Protein AF-A0AAU2DTN1-F1 (afdb_monomer)

Structure (mmCIF, N/CA/C/O backbone):
data_AF-A0AAU2DTN1-F1
#
_entry.id   AF-A0AAU2DTN1-F1
#
loop_
_atom_site.group_PDB
_atom_site.id
_atom_site.type_symbol
_atom_site.label_atom_id
_atom_site.label_alt_id
_atom_site.label_comp_id
_atom_site.label_asym_id
_atom_site.label_entity_id
_atom_site.label_seq_id
_atom_site.pdbx_PDB_ins_code
_atom_site.Cartn_x
_atom_site.Cartn_y
_atom_site.Cartn_z
_atom_site.occupancy
_atom_site.B_iso_or_equiv
_atom_site.auth_seq_id
_atom_site.auth_comp_id
_atom_site.auth_asym_id
_atom_site.auth_atom_id
_atom_site.pdbx_PDB_model_num
ATOM 1 N N . MET A 1 1 ? 48.811 21.350 -27.299 1.00 45.50 1 MET A N 1
ATOM 2 C CA . MET A 1 1 ? 49.771 20.885 -26.270 1.00 45.50 1 MET A CA 1
ATOM 3 C C . MET A 1 1 ? 49.234 21.447 -24.965 1.00 45.50 1 MET A C 1
ATOM 5 O O . MET A 1 1 ? 49.055 22.650 -24.916 1.00 45.50 1 MET A O 1
ATOM 9 N N . THR A 1 2 ? 48.683 20.685 -24.023 1.00 36.09 2 THR A N 1
ATOM 10 C CA . THR A 1 2 ? 49.216 19.544 -23.246 1.00 36.09 2 THR A CA 1
ATOM 11 C C . THR A 1 2 ? 47.959 18.876 -22.637 1.00 36.09 2 THR A C 1
ATOM 13 O O . THR A 1 2 ? 47.102 19.599 -22.155 1.00 36.09 2 THR A O 1
ATOM 16 N N . GLY A 1 3 ? 47.633 17.586 -22.752 1.00 39.50 3 GLY A N 1
ATOM 17 C CA . GLY A 1 3 ? 48.424 16.392 -22.466 1.00 39.50 3 GLY A CA 1
ATOM 18 C C . GLY A 1 3 ? 48.159 15.925 -21.023 1.00 39.50 3 GLY A C 1
ATOM 19 O O . GLY A 1 3 ? 48.768 16.464 -20.110 1.00 39.50 3 GLY A O 1
ATOM 20 N N . GLY A 1 4 ? 47.279 14.936 -20.808 1.00 29.45 4 GLY A N 1
ATOM 21 C CA . GLY A 1 4 ? 47.040 14.322 -19.485 1.00 29.45 4 GLY A CA 1
ATOM 22 C C . GLY A 1 4 ? 45.828 13.380 -19.493 1.00 29.45 4 GLY A C 1
ATOM 23 O O . GLY A 1 4 ? 44.717 13.813 -19.233 1.00 29.45 4 GLY A O 1
ATOM 24 N N . ARG A 1 5 ? 45.928 12.190 -20.095 1.00 33.44 5 ARG A N 1
ATOM 25 C CA . ARG A 1 5 ? 46.392 10.906 -19.522 1.00 33.44 5 ARG A CA 1
ATOM 26 C C . ARG A 1 5 ? 45.314 10.211 -18.677 1.00 33.44 5 ARG A C 1
ATOM 28 O O . ARG A 1 5 ? 45.147 10.487 -17.497 1.00 33.44 5 ARG A O 1
ATOM 35 N N . LEU A 1 6 ? 44.656 9.246 -19.321 1.00 42.41 6 LEU A N 1
ATOM 36 C CA . LEU A 1 6 ? 43.953 8.135 -18.685 1.00 42.41 6 LEU A CA 1
ATOM 37 C C . LEU A 1 6 ? 44.943 7.367 -17.800 1.00 42.41 6 LEU A C 1
ATOM 39 O O . LEU A 1 6 ? 45.951 6.859 -18.293 1.00 42.41 6 LEU A O 1
ATOM 43 N N . LEU A 1 7 ? 44.645 7.276 -16.509 1.00 38.09 7 LEU A N 1
ATOM 44 C CA . LEU A 1 7 ? 45.194 6.258 -15.624 1.00 38.09 7 LEU A CA 1
ATOM 45 C C . LEU A 1 7 ? 44.006 5.519 -15.027 1.00 38.09 7 LEU A C 1
ATOM 47 O O . LEU A 1 7 ? 43.172 6.107 -14.341 1.00 38.09 7 LEU A O 1
ATOM 51 N N . GLY A 1 8 ? 43.916 4.240 -15.377 1.00 43.22 8 GLY A N 1
ATOM 52 C CA . GLY A 1 8 ? 42.973 3.320 -14.780 1.00 43.22 8 GLY A CA 1
ATOM 53 C C . GLY A 1 8 ? 43.317 3.106 -13.315 1.00 43.22 8 GLY A C 1
ATOM 54 O O . GLY A 1 8 ? 44.428 2.701 -12.989 1.00 43.22 8 GLY A O 1
ATOM 55 N N . ASP A 1 9 ? 42.336 3.343 -12.460 1.00 38.44 9 ASP A N 1
ATOM 56 C CA . ASP A 1 9 ? 42.128 2.533 -11.271 1.00 38.44 9 ASP A CA 1
ATOM 57 C C . ASP A 1 9 ? 40.619 2.505 -11.006 1.00 38.44 9 ASP A C 1
ATOM 59 O O . ASP A 1 9 ? 39.977 3.545 -10.841 1.00 38.44 9 ASP A O 1
ATOM 63 N N . GLY A 1 10 ? 40.034 1.311 -11.095 1.00 36.75 10 GLY A N 1
ATOM 64 C CA . GLY A 1 10 ? 38.595 1.047 -11.089 1.00 36.75 10 GLY A CA 1
ATOM 65 C C . GLY A 1 10 ? 37.970 1.226 -9.711 1.00 36.75 10 GLY A C 1
ATOM 66 O O . GLY A 1 10 ? 37.454 0.275 -9.129 1.00 36.75 10 GLY A O 1
ATOM 67 N N . ARG A 1 11 ? 38.003 2.448 -9.181 1.00 32.25 11 ARG A N 1
ATOM 68 C CA . ARG A 1 11 ? 37.347 2.807 -7.925 1.00 32.25 11 ARG A CA 1
ATOM 69 C C . ARG A 1 11 ? 36.130 3.660 -8.226 1.00 32.25 11 ARG A C 1
ATOM 71 O O . ARG A 1 11 ? 36.226 4.869 -8.421 1.00 32.25 11 ARG A O 1
ATOM 78 N N . TYR A 1 12 ? 34.976 3.001 -8.256 1.00 29.08 12 TYR A N 1
ATOM 79 C CA . TYR A 1 12 ? 33.678 3.656 -8.191 1.00 29.08 12 TYR A CA 1
ATOM 80 C C . TYR A 1 12 ? 33.645 4.527 -6.930 1.00 29.08 12 TYR A C 1
ATOM 82 O O . TYR A 1 12 ? 33.566 4.023 -5.810 1.00 29.08 12 TYR A O 1
ATOM 90 N N . ARG A 1 13 ? 33.756 5.846 -7.106 1.00 29.33 13 ARG A N 1
ATOM 91 C CA . ARG A 1 13 ? 33.417 6.811 -6.062 1.00 29.33 13 ARG A CA 1
ATOM 92 C C . ARG A 1 13 ? 31.901 6.793 -5.926 1.00 29.33 13 ARG A C 1
ATOM 94 O O . ARG A 1 13 ? 31.202 7.374 -6.749 1.00 29.33 13 ARG A O 1
ATOM 101 N N . LEU A 1 14 ? 31.404 6.097 -4.910 1.00 37.12 14 LEU A N 1
ATOM 102 C CA . LEU A 1 14 ? 30.047 6.309 -4.431 1.00 37.12 14 LEU A CA 1
ATOM 103 C C . LEU A 1 14 ? 30.047 7.675 -3.744 1.00 37.12 14 LEU A C 1
ATOM 105 O O . LEU A 1 14 ? 30.602 7.825 -2.655 1.00 37.12 14 LEU A O 1
ATOM 109 N N . ASP A 1 15 ? 29.509 8.686 -4.426 1.00 33.06 15 ASP A N 1
ATOM 110 C CA . ASP A 1 15 ? 29.219 9.975 -3.807 1.00 33.06 15 ASP A CA 1
ATOM 111 C C . ASP A 1 15 ? 28.242 9.726 -2.656 1.00 33.06 15 ASP A C 1
ATOM 113 O O . ASP A 1 15 ? 27.113 9.272 -2.848 1.00 33.06 15 ASP A O 1
ATOM 117 N N . GLY A 1 16 ? 28.727 9.984 -1.442 1.00 33.53 16 GLY A N 1
ATOM 118 C CA . GLY A 1 16 ? 28.023 9.812 -0.181 1.00 33.53 16 GLY A CA 1
ATOM 119 C C . GLY A 1 16 ? 26.925 10.847 0.015 1.00 33.53 16 GLY A C 1
ATOM 120 O O . GLY A 1 16 ? 26.954 11.602 0.982 1.00 33.53 16 GLY A O 1
ATOM 121 N N . ARG A 1 17 ? 25.921 10.851 -0.863 1.00 34.53 17 ARG A N 1
ATOM 122 C CA . ARG A 1 17 ? 24.606 11.408 -0.544 1.00 34.53 17 ARG A CA 1
ATOM 123 C C . ARG A 1 17 ? 23.810 10.322 0.177 1.00 34.53 17 ARG A C 1
ATOM 125 O O . ARG A 1 17 ? 22.850 9.762 -0.342 1.00 34.53 17 ARG A O 1
ATOM 132 N N . LEU A 1 18 ? 24.323 9.964 1.355 1.00 38.09 18 LEU A N 1
ATOM 133 C CA . LEU A 1 18 ? 23.624 9.148 2.333 1.00 38.09 18 LEU A CA 1
ATOM 134 C C . LEU A 1 18 ? 22.330 9.895 2.655 1.00 38.09 18 LEU A C 1
ATOM 136 O O . LEU A 1 18 ? 22.366 11.043 3.094 1.00 38.09 18 LEU A O 1
ATOM 140 N N . LEU A 1 19 ? 21.223 9.257 2.298 1.00 38.66 19 LEU A N 1
ATOM 141 C CA . LEU A 1 19 ? 19.867 9.766 2.406 1.00 38.66 19 LEU A CA 1
ATOM 142 C C . LEU A 1 19 ? 19.634 10.326 3.812 1.00 38.66 19 LEU A C 1
ATOM 144 O O . LEU A 1 19 ? 19.976 9.685 4.808 1.00 38.66 19 LEU A O 1
ATOM 148 N N . ASP A 1 20 ? 19.067 11.528 3.873 1.00 34.34 20 ASP A N 1
ATOM 149 C CA . ASP A 1 20 ? 18.623 12.131 5.120 1.00 34.34 20 ASP A CA 1
ATOM 150 C C . ASP A 1 20 ? 17.676 11.157 5.846 1.00 34.34 20 ASP A C 1
ATOM 152 O O . ASP A 1 20 ? 16.790 10.546 5.239 1.00 34.34 20 ASP A O 1
ATOM 156 N N . MET A 1 21 ? 17.887 10.938 7.143 1.00 34.78 21 MET A N 1
ATOM 157 C CA . MET A 1 21 ? 17.191 9.888 7.902 1.00 34.78 21 MET A CA 1
ATOM 158 C C . MET A 1 21 ? 15.683 10.167 8.047 1.00 34.78 21 MET A C 1
ATOM 160 O O . MET A 1 21 ? 14.903 9.233 8.244 1.00 34.78 21 MET A O 1
ATOM 164 N N . SER A 1 22 ? 15.254 11.421 7.878 1.00 35.81 22 SER A N 1
ATOM 165 C CA . SER A 1 22 ? 13.844 11.826 7.777 1.00 35.81 22 SER A CA 1
ATOM 166 C C . SER A 1 22 ? 13.229 11.457 6.421 1.00 35.81 22 SER A C 1
ATOM 168 O O . SER A 1 22 ? 12.140 10.881 6.374 1.00 35.81 22 SER A O 1
ATOM 170 N N . GLU A 1 23 ? 13.944 11.710 5.321 1.00 32.25 23 GLU A N 1
ATOM 171 C CA . GLU A 1 23 ? 13.532 11.331 3.960 1.00 32.25 23 GLU A CA 1
ATOM 172 C C . GLU A 1 23 ? 13.553 9.808 3.744 1.00 32.25 23 GLU A C 1
ATOM 174 O O . GLU A 1 23 ? 12.704 9.257 3.040 1.00 32.25 23 GLU A O 1
ATOM 179 N N . THR A 1 24 ? 14.472 9.100 4.409 1.00 36.66 24 THR A N 1
ATOM 180 C CA . THR A 1 24 ? 14.641 7.639 4.312 1.00 36.66 24 THR A CA 1
ATOM 181 C C . THR A 1 24 ? 13.402 6.878 4.780 1.00 36.66 24 THR A C 1
ATOM 183 O O . THR A 1 24 ? 13.109 5.801 4.269 1.00 36.66 24 THR A O 1
ATOM 186 N N . ARG A 1 25 ? 12.628 7.439 5.713 1.00 34.94 25 ARG A N 1
ATOM 187 C CA . ARG A 1 25 ? 11.405 6.812 6.227 1.00 34.94 25 ARG A CA 1
ATOM 188 C C . ARG A 1 25 ? 10.273 6.824 5.190 1.00 34.94 25 ARG A C 1
ATOM 190 O O . ARG A 1 25 ? 9.557 5.839 5.056 1.00 34.94 25 ARG A O 1
ATOM 197 N N . ILE A 1 26 ? 10.157 7.912 4.424 1.00 37.69 26 ILE A N 1
ATOM 198 C CA . ILE A 1 26 ? 9.163 8.074 3.347 1.00 37.69 26 ILE A CA 1
ATOM 199 C C . ILE A 1 26 ? 9.610 7.316 2.090 1.00 37.69 26 ILE A C 1
ATOM 201 O O . ILE A 1 26 ? 8.817 6.596 1.479 1.00 37.69 26 ILE A O 1
ATOM 205 N N . ALA A 1 27 ? 10.899 7.394 1.744 1.00 42.25 27 ALA A N 1
ATOM 206 C CA . ALA A 1 27 ? 11.473 6.584 0.675 1.00 42.25 27 ALA A CA 1
ATOM 207 C C . ALA A 1 27 ? 11.313 5.087 0.989 1.00 42.25 27 ALA A C 1
ATOM 209 O O . ALA A 1 27 ? 10.811 4.330 0.162 1.00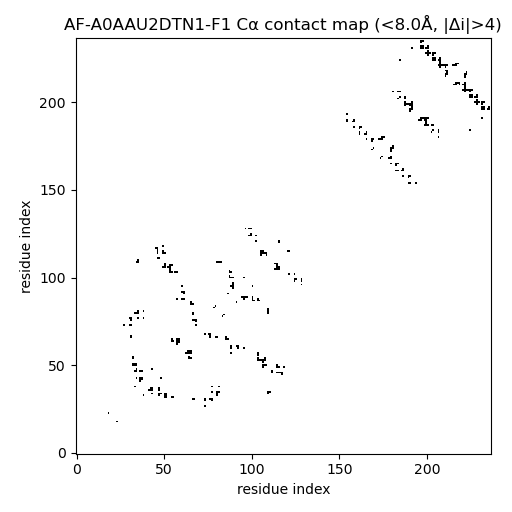 42.25 27 ALA A O 1
ATOM 210 N N . GLY A 1 28 ? 11.662 4.666 2.208 1.00 49.44 28 GLY A N 1
ATOM 211 C CA . GLY A 1 28 ? 11.552 3.289 2.689 1.00 49.44 28 GLY A CA 1
ATOM 212 C C . GLY A 1 28 ? 10.123 2.746 2.687 1.00 49.44 28 GLY A C 1
ATOM 213 O O . GLY A 1 28 ? 9.925 1.594 2.312 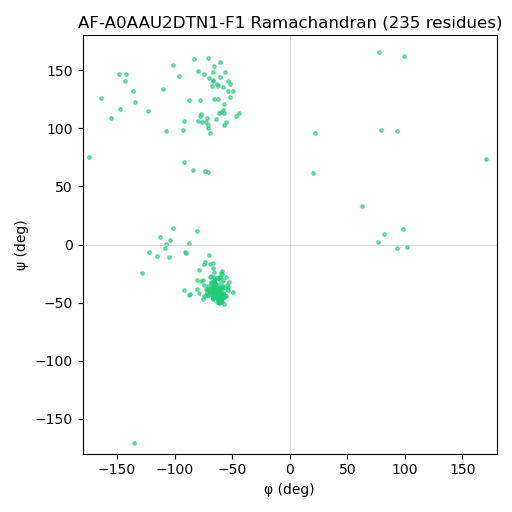1.00 49.44 28 GLY A O 1
ATOM 214 N N . ALA A 1 29 ? 9.124 3.580 2.997 1.00 52.03 29 ALA A N 1
ATOM 215 C CA . ALA A 1 29 ? 7.713 3.200 2.915 1.00 52.03 29 ALA A CA 1
ATOM 216 C C . ALA A 1 29 ? 7.287 2.841 1.480 1.00 52.03 29 ALA A C 1
ATOM 218 O O . ALA A 1 29 ? 6.566 1.872 1.278 1.00 52.03 29 ALA A O 1
ATOM 219 N N . THR A 1 30 ? 7.795 3.551 0.467 1.00 62.25 30 THR A N 1
ATOM 220 C CA . THR A 1 30 ? 7.543 3.198 -0.945 1.00 62.25 30 THR A CA 1
ATOM 221 C C . THR A 1 30 ? 8.284 1.915 -1.344 1.00 62.25 30 THR A C 1
ATOM 223 O O . THR A 1 30 ? 7.767 1.090 -2.098 1.00 62.25 30 THR A O 1
ATOM 226 N N . TRP A 1 31 ? 9.492 1.708 -0.811 1.00 77.62 31 TRP A N 1
ATOM 227 C CA . TRP A 1 31 ? 10.297 0.511 -1.074 1.00 77.62 31 TRP A CA 1
ATOM 228 C C . TRP A 1 31 ? 9.715 -0.762 -0.444 1.00 77.62 31 TRP A C 1
ATOM 230 O O . TRP A 1 31 ? 9.875 -1.840 -1.018 1.00 77.62 31 TRP A O 1
ATOM 240 N N . GLN A 1 32 ? 8.974 -0.647 0.662 1.00 82.50 32 GLN A N 1
ATOM 241 C CA . GLN A 1 32 ? 8.309 -1.769 1.334 1.00 82.50 32 GLN A CA 1
ATOM 242 C C . GLN A 1 32 ? 7.288 -2.503 0.448 1.00 82.50 32 GLN A C 1
ATOM 244 O O . GLN A 1 32 ? 7.040 -3.686 0.651 1.00 82.50 32 GLN A O 1
ATOM 249 N N . TYR A 1 33 ? 6.731 -1.834 -0.564 1.00 86.62 33 TYR A N 1
ATOM 250 C CA . TYR A 1 33 ? 5.777 -2.434 -1.505 1.00 86.62 33 TYR A CA 1
ATOM 251 C C . TYR A 1 33 ? 6.382 -2.649 -2.897 1.00 86.62 33 TYR A C 1
ATOM 253 O O . TYR A 1 33 ? 5.734 -3.231 -3.765 1.00 86.62 33 TYR A O 1
ATOM 261 N N . ALA A 1 34 ? 7.633 -2.227 -3.113 1.00 87.75 34 ALA A N 1
ATOM 262 C CA . ALA A 1 34 ? 8.245 -2.190 -4.432 1.00 87.75 34 ALA A CA 1
ATOM 263 C C . ALA A 1 34 ? 8.469 -3.588 -5.033 1.00 87.75 34 ALA A C 1
ATOM 265 O O . ALA A 1 34 ? 8.868 -4.549 -4.363 1.00 87.75 34 ALA A O 1
ATOM 266 N N . ALA A 1 35 ? 8.250 -3.677 -6.344 1.00 90.81 35 ALA A N 1
ATOM 267 C CA . ALA A 1 35 ? 8.434 -4.901 -7.108 1.00 90.81 35 ALA A CA 1
ATOM 268 C C . ALA A 1 35 ? 9.912 -5.355 -7.161 1.00 90.81 35 ALA A C 1
ATOM 270 O O . ALA A 1 35 ? 10.820 -4.525 -7.080 1.00 90.81 35 ALA A O 1
ATOM 271 N N . PRO A 1 36 ? 10.196 -6.658 -7.331 1.00 91.94 36 PRO A N 1
ATOM 272 C CA . PRO A 1 36 ? 11.561 -7.192 -7.377 1.00 91.94 36 PRO A CA 1
ATOM 273 C C . PRO A 1 36 ? 12.459 -6.513 -8.421 1.00 91.94 36 PRO A C 1
ATOM 275 O O . PRO A 1 36 ? 13.633 -6.264 -8.164 1.00 91.94 36 PRO A O 1
ATOM 278 N N . GLU A 1 37 ? 11.916 -6.175 -9.587 1.00 89.25 37 GLU A N 1
ATOM 279 C CA . GLU A 1 37 ? 12.634 -5.480 -10.655 1.00 89.25 37 GLU A CA 1
ATOM 280 C C . GLU A 1 37 ? 13.047 -4.049 -10.263 1.00 89.25 37 GLU A C 1
ATOM 282 O O . GLU A 1 37 ? 14.128 -3.598 -10.642 1.00 89.25 37 GLU A O 1
ATOM 287 N N . ARG A 1 38 ? 12.258 -3.367 -9.416 1.00 87.62 38 ARG A N 1
ATOM 288 C CA . ARG A 1 38 ? 12.592 -2.041 -8.863 1.00 87.62 38 ARG A CA 1
ATOM 289 C C . ARG A 1 38 ? 13.800 -2.120 -7.937 1.00 87.62 38 ARG A C 1
ATOM 291 O O . ARG A 1 38 ? 14.683 -1.273 -8.008 1.00 87.62 38 ARG A O 1
ATOM 298 N N . TRP A 1 39 ? 13.868 -3.167 -7.116 1.00 84.19 39 TRP A N 1
ATOM 299 C CA . TRP A 1 39 ? 15.019 -3.459 -6.255 1.00 84.19 39 TRP A CA 1
ATOM 300 C C . TRP A 1 39 ? 16.288 -3.814 -7.041 1.00 84.19 39 TRP A C 1
ATOM 302 O O . TRP A 1 39 ? 17.395 -3.634 -6.543 1.00 84.19 39 TRP A O 1
ATOM 312 N N . GLN A 1 40 ? 16.137 -4.285 -8.280 1.00 82.44 40 GLN A N 1
ATOM 313 C CA . GLN A 1 40 ? 17.242 -4.546 -9.209 1.00 82.44 40 GLN A CA 1
ATOM 314 C C . GLN A 1 40 ? 17.635 -3.305 -10.029 1.00 82.44 40 GLN A C 1
ATOM 316 O O . GLN A 1 40 ? 18.527 -3.389 -10.870 1.00 82.44 40 GLN A O 1
ATOM 321 N N . GLY A 1 41 ? 16.980 -2.158 -9.807 1.00 79.25 41 GLY A N 1
ATOM 322 C CA . GLY A 1 41 ? 17.247 -0.908 -10.521 1.00 79.25 41 GLY A CA 1
ATOM 323 C C . GLY A 1 41 ? 16.580 -0.801 -11.895 1.00 79.25 41 GLY A C 1
ATOM 324 O O . GLY A 1 41 ? 16.875 0.135 -12.636 1.00 79.25 41 GLY A O 1
ATOM 325 N N . SER A 1 42 ? 15.681 -1.724 -12.250 1.00 74.38 42 SER A N 1
ATOM 326 C CA . SER A 1 42 ? 14.880 -1.596 -13.472 1.00 74.38 42 SER A CA 1
ATOM 327 C C . SER A 1 42 ? 13.778 -0.544 -13.285 1.00 74.38 42 SER A C 1
ATOM 329 O O . SER A 1 42 ? 13.242 -0.401 -12.178 1.00 74.38 42 SER A O 1
ATOM 331 N N . PRO A 1 43 ? 13.411 0.202 -14.344 1.00 70.75 43 PRO A N 1
ATOM 332 C CA . PRO A 1 43 ? 12.266 1.099 -14.287 1.00 70.75 43 PRO A CA 1
ATOM 333 C C . PRO A 1 43 ? 10.990 0.303 -13.994 1.00 70.75 43 PRO A C 1
ATOM 335 O O . PRO A 1 43 ? 10.841 -0.834 -14.434 1.00 70.75 43 PRO A O 1
ATOM 338 N N . GLY A 1 44 ? 10.088 0.911 -13.222 1.00 75.81 44 GLY A N 1
ATOM 339 C CA . GLY A 1 44 ? 8.786 0.312 -12.941 1.00 75.81 44 GLY A CA 1
ATOM 340 C C . GLY A 1 44 ? 7.838 0.519 -14.110 1.00 75.81 44 GLY A C 1
ATOM 341 O O . GLY A 1 44 ? 7.921 1.535 -14.801 1.00 75.81 44 GLY A O 1
ATOM 342 N N . ASP A 1 45 ? 6.930 -0.425 -14.299 1.00 79.94 45 ASP A N 1
ATOM 343 C CA . ASP A 1 45 ? 5.836 -0.324 -15.252 1.00 79.94 45 ASP A CA 1
ATOM 344 C C . ASP A 1 45 ? 4.518 -0.793 -14.614 1.00 79.94 45 ASP A C 1
ATOM 346 O O . ASP A 1 45 ? 4.436 -1.065 -13.415 1.00 79.94 45 ASP A O 1
ATOM 350 N N . HIS A 1 46 ? 3.480 -0.938 -15.436 1.00 83.38 46 HIS A N 1
ATOM 351 C CA . HIS A 1 46 ? 2.187 -1.449 -14.990 1.00 83.38 46 HIS A CA 1
ATOM 352 C C . HIS A 1 46 ? 2.249 -2.827 -14.298 1.00 83.38 46 HIS A C 1
ATOM 354 O O . HIS A 1 46 ? 1.395 -3.118 -13.462 1.00 83.38 46 HIS A O 1
ATOM 360 N N . LEU A 1 47 ? 3.224 -3.693 -14.606 1.00 85.62 47 LEU A N 1
ATOM 361 C CA . LEU A 1 47 ? 3.385 -4.980 -13.924 1.00 85.62 47 LEU A CA 1
ATOM 362 C C . LEU A 1 47 ? 4.023 -4.797 -12.546 1.00 85.62 47 LEU A C 1
ATOM 364 O O . LEU A 1 47 ? 3.708 -5.567 -11.633 1.00 85.62 47 LEU A O 1
ATOM 368 N N . SER A 1 48 ? 4.884 -3.792 -12.371 1.00 88.12 48 SER A N 1
ATOM 369 C CA . SER A 1 48 ? 5.370 -3.382 -11.049 1.00 88.12 48 SER A CA 1
ATOM 370 C C . SER A 1 48 ? 4.231 -2.852 -10.174 1.00 88.12 48 SER A C 1
ATOM 372 O O . SER A 1 48 ? 4.149 -3.230 -9.006 1.00 88.12 48 SER A O 1
ATOM 374 N N . ASP A 1 49 ? 3.310 -2.065 -10.737 1.00 87.94 49 ASP A N 1
ATOM 375 C CA . ASP A 1 49 ? 2.132 -1.568 -10.008 1.00 87.94 49 ASP A CA 1
ATOM 376 C C . ASP A 1 49 ? 1.219 -2.714 -9.551 1.00 87.94 49 ASP A C 1
ATOM 378 O O . ASP A 1 49 ? 0.719 -2.715 -8.425 1.00 87.94 49 ASP A O 1
ATOM 382 N N . LEU A 1 50 ? 1.048 -3.745 -10.386 1.00 88.69 50 LEU A N 1
ATOM 383 C CA . LEU A 1 50 ? 0.287 -4.942 -10.018 1.00 88.69 50 LEU A CA 1
ATOM 384 C C . LEU A 1 50 ? 0.943 -5.740 -8.885 1.00 88.69 50 LEU A C 1
ATOM 386 O O . LEU A 1 50 ? 0.234 -6.317 -8.061 1.00 88.69 50 LEU A O 1
ATOM 390 N N . TYR A 1 51 ? 2.273 -5.752 -8.801 1.00 94.81 51 TYR A N 1
ATOM 391 C CA . TYR A 1 51 ? 2.962 -6.353 -7.661 1.00 94.81 51 TYR A CA 1
ATOM 392 C C . TYR A 1 51 ? 2.704 -5.560 -6.376 1.00 94.81 51 TYR A C 1
ATOM 394 O O . TYR A 1 51 ? 2.343 -6.153 -5.359 1.00 94.81 51 TYR A O 1
ATOM 402 N N . SER A 1 52 ? 2.824 -4.229 -6.428 1.00 93.31 52 SER A N 1
ATOM 403 C CA . SER A 1 52 ? 2.529 -3.347 -5.291 1.00 93.31 52 SER A CA 1
ATOM 404 C C . SER A 1 52 ? 1.085 -3.519 -4.812 1.00 93.31 52 SER A C 1
ATOM 406 O O . SER A 1 52 ? 0.844 -3.643 -3.612 1.00 93.31 52 SER A O 1
ATOM 408 N N . LEU A 1 53 ? 0.129 -3.638 -5.742 1.00 94.25 53 LEU A N 1
ATOM 409 C CA . LEU A 1 53 ? -1.258 -3.983 -5.430 1.00 94.25 53 LEU A CA 1
ATOM 410 C C . LEU A 1 53 ? -1.358 -5.336 -4.712 1.00 94.25 53 LEU A C 1
ATOM 412 O O . LEU A 1 53 ? -2.089 -5.454 -3.734 1.00 94.25 53 LEU A O 1
ATOM 416 N N . GLY A 1 54 ? -0.606 -6.346 -5.156 1.00 95.56 54 GLY A N 1
ATOM 417 C CA . GLY A 1 54 ? -0.514 -7.638 -4.474 1.00 95.56 54 GLY A CA 1
ATOM 418 C C . GLY A 1 54 ? -0.033 -7.516 -3.026 1.00 95.56 54 GLY A C 1
ATOM 419 O O . GLY A 1 54 ? -0.601 -8.160 -2.146 1.00 95.56 54 GLY A O 1
ATOM 420 N N . CYS A 1 55 ? 0.962 -6.663 -2.761 1.00 94.62 55 CYS A N 1
ATOM 421 C CA . CYS A 1 55 ? 1.454 -6.404 -1.406 1.00 94.62 55 CYS A CA 1
ATOM 422 C C . CYS A 1 55 ? 0.371 -5.767 -0.525 1.00 94.62 55 CYS A C 1
ATOM 424 O O . CYS A 1 55 ? 0.138 -6.239 0.585 1.00 94.62 55 CYS A O 1
ATOM 426 N N . VAL A 1 56 ? -0.332 -4.757 -1.044 1.00 93.25 56 VAL A N 1
ATOM 427 C CA . VAL A 1 56 ? -1.429 -4.086 -0.328 1.00 93.25 56 VAL A CA 1
ATOM 428 C C . VAL A 1 56 ? -2.585 -5.055 -0.072 1.00 93.25 56 VAL A C 1
ATOM 430 O O . VAL A 1 56 ? -3.082 -5.149 1.044 1.00 93.25 56 VAL A O 1
ATOM 433 N N . MET A 1 57 ? -2.989 -5.849 -1.068 1.00 93.19 57 MET A N 1
ATOM 434 C CA . MET A 1 57 ? -4.029 -6.870 -0.893 1.00 93.19 57 MET A CA 1
ATOM 435 C C . MET A 1 57 ? -3.640 -7.918 0.152 1.00 93.19 57 MET A C 1
ATOM 437 O O . MET A 1 57 ? -4.479 -8.326 0.952 1.00 93.19 57 MET A O 1
ATOM 441 N N . TYR A 1 58 ? -2.379 -8.349 0.168 1.00 92.00 58 TYR A N 1
ATOM 442 C CA . TYR A 1 58 ? -1.876 -9.263 1.186 1.00 92.00 58 TYR A CA 1
ATOM 443 C C . TYR A 1 58 ? -2.014 -8.665 2.590 1.00 92.00 58 TYR A C 1
ATOM 445 O O . TYR A 1 58 ? -2.504 -9.329 3.508 1.00 92.00 58 TYR A O 1
ATOM 453 N N . GLU A 1 59 ? -1.624 -7.405 2.752 1.00 90.56 59 GLU A N 1
ATOM 454 C CA . GLU A 1 59 ? -1.703 -6.703 4.027 1.00 90.56 59 GLU A CA 1
ATOM 455 C C . GLU A 1 59 ? -3.139 -6.488 4.486 1.00 90.56 59 GLU A C 1
ATOM 457 O O . GLU A 1 59 ? -3.463 -6.823 5.620 1.00 90.56 59 GLU A O 1
ATOM 462 N N . MET A 1 60 ? -4.031 -6.050 3.599 1.00 88.69 60 MET A N 1
ATOM 463 C CA . MET A 1 60 ? -5.451 -5.892 3.926 1.00 88.69 60 MET A CA 1
ATOM 464 C C . MET A 1 60 ? -6.086 -7.206 4.406 1.00 88.69 60 MET A C 1
ATOM 466 O O . MET A 1 60 ? -6.944 -7.207 5.288 1.00 88.69 60 MET A O 1
ATOM 470 N N . LEU A 1 61 ? -5.664 -8.344 3.849 1.00 84.81 61 LEU A N 1
ATOM 471 C CA . LEU A 1 61 ? -6.212 -9.652 4.210 1.00 84.81 61 LEU A CA 1
ATOM 472 C C . LEU A 1 61 ? -5.615 -10.223 5.501 1.00 84.81 61 LEU A C 1
ATOM 474 O O . LEU A 1 61 ? -6.327 -10.854 6.288 1.00 84.81 61 LEU A O 1
ATOM 478 N N . THR A 1 62 ? -4.315 -10.031 5.718 1.00 80.62 62 THR A N 1
ATOM 479 C CA . THR A 1 62 ? -3.563 -10.681 6.805 1.00 80.62 62 THR A CA 1
ATOM 480 C C . THR A 1 62 ? -3.225 -9.752 7.975 1.00 80.62 62 THR A C 1
ATOM 482 O O . THR A 1 62 ? -2.781 -10.223 9.022 1.00 80.62 62 THR A O 1
ATOM 485 N N . GLY A 1 63 ? -3.433 -8.446 7.813 1.00 81.56 63 GLY A N 1
ATOM 486 C CA . GLY A 1 63 ? -3.072 -7.393 8.762 1.00 81.56 63 GLY A CA 1
ATOM 487 C C . GLY A 1 63 ? -1.583 -7.037 8.792 1.00 81.56 63 GLY A C 1
ATOM 488 O O . GLY A 1 63 ? -1.186 -6.234 9.627 1.00 81.56 63 GLY A O 1
ATOM 489 N N . ASN A 1 64 ? -0.749 -7.651 7.945 1.00 81.62 64 ASN A N 1
ATOM 490 C CA . ASN A 1 64 ? 0.690 -7.388 7.875 1.00 81.62 64 ASN A CA 1
ATOM 491 C C . ASN A 1 64 ? 1.175 -7.432 6.419 1.00 81.62 64 ASN A C 1
ATOM 493 O O . ASN A 1 64 ? 0.684 -8.261 5.651 1.00 81.62 64 ASN A O 1
ATOM 497 N N . PRO A 1 65 ? 2.171 -6.622 6.027 1.00 86.31 65 PRO A N 1
ATOM 498 C CA . PRO A 1 65 ? 2.750 -6.696 4.691 1.00 86.31 65 PRO A CA 1
ATOM 499 C C . PRO A 1 65 ? 3.362 -8.083 4.432 1.00 86.31 65 PRO A C 1
ATOM 501 O O . PRO A 1 65 ? 3.748 -8.784 5.374 1.00 86.31 65 PRO A O 1
ATOM 504 N N . PRO A 1 66 ? 3.504 -8.496 3.157 1.00 81.94 66 PRO A N 1
ATOM 505 C CA . PRO A 1 66 ? 4.033 -9.818 2.816 1.00 81.94 66 PRO A CA 1
ATOM 506 C C . PRO A 1 66 ? 5.459 -10.037 3.331 1.00 81.94 66 PRO A C 1
ATOM 508 O O . PRO A 1 66 ? 5.849 -11.173 3.604 1.00 81.94 66 PRO A O 1
ATOM 511 N N . PHE A 1 67 ? 6.228 -8.954 3.474 1.00 85.19 67 PHE A N 1
ATOM 512 C CA . PHE A 1 67 ? 7.588 -8.969 3.987 1.00 85.19 67 PHE A CA 1
ATOM 513 C C . PHE A 1 67 ? 7.793 -7.826 4.979 1.00 85.19 67 PHE A C 1
ATOM 515 O O . PHE A 1 67 ? 7.453 -6.674 4.711 1.00 85.19 67 PHE A O 1
ATOM 522 N N . ALA A 1 68 ? 8.381 -8.154 6.123 1.00 75.38 68 ALA A N 1
ATOM 523 C CA . ALA A 1 68 ? 8.759 -7.203 7.154 1.00 75.38 68 ALA A CA 1
ATOM 524 C C . ALA A 1 68 ? 10.079 -7.652 7.790 1.00 75.38 68 ALA A C 1
ATOM 526 O O . ALA A 1 68 ? 10.290 -8.844 8.019 1.00 75.38 68 ALA A O 1
ATOM 527 N N . SER A 1 69 ? 10.956 -6.693 8.084 1.00 67.94 69 SER A N 1
ATOM 528 C CA . SER A 1 69 ? 12.209 -6.922 8.809 1.00 67.94 69 SER A CA 1
ATOM 529 C C . SER A 1 69 ? 12.034 -6.619 10.297 1.00 67.94 69 SER A C 1
ATOM 531 O O . SER A 1 69 ? 11.336 -5.674 10.686 1.00 67.94 69 SER A O 1
ATOM 533 N N . ARG A 1 70 ? 12.714 -7.395 11.149 1.00 53.22 70 ARG A N 1
ATOM 534 C CA . ARG A 1 70 ? 12.835 -7.070 12.573 1.00 53.22 70 ARG A CA 1
ATOM 535 C C . ARG A 1 70 ? 13.767 -5.868 12.725 1.00 53.22 70 ARG A C 1
ATOM 537 O O . ARG A 1 70 ? 14.972 -5.999 12.569 1.00 53.22 70 ARG A O 1
ATOM 544 N N . GLY A 1 71 ? 13.202 -4.715 13.081 1.00 53.97 71 GLY A N 1
ATOM 545 C CA . GLY A 1 71 ? 13.961 -3.471 13.269 1.00 53.97 71 GLY A CA 1
ATOM 546 C C . GLY A 1 71 ? 13.934 -2.516 12.073 1.00 53.97 71 GLY A C 1
ATOM 547 O O . GLY A 1 71 ? 14.702 -1.562 12.068 1.00 53.97 71 GLY A O 1
ATOM 548 N N . ALA A 1 72 ? 13.036 -2.742 11.104 1.00 61.72 72 ALA A N 1
ATOM 549 C CA . ALA A 1 72 ? 12.829 -1.875 9.940 1.00 61.72 72 ALA A CA 1
ATOM 550 C C . ALA A 1 72 ? 14.051 -1.749 9.001 1.00 61.72 72 ALA A C 1
ATOM 552 O O . ALA A 1 72 ? 14.244 -0.705 8.375 1.00 61.72 72 ALA A O 1
ATOM 553 N N . ASP A 1 73 ? 14.856 -2.813 8.858 1.00 71.00 73 ASP A N 1
ATOM 554 C CA . ASP A 1 73 ? 15.912 -2.854 7.843 1.00 71.00 73 ASP A CA 1
ATOM 555 C C . ASP A 1 73 ? 15.300 -3.032 6.445 1.00 71.00 73 ASP A C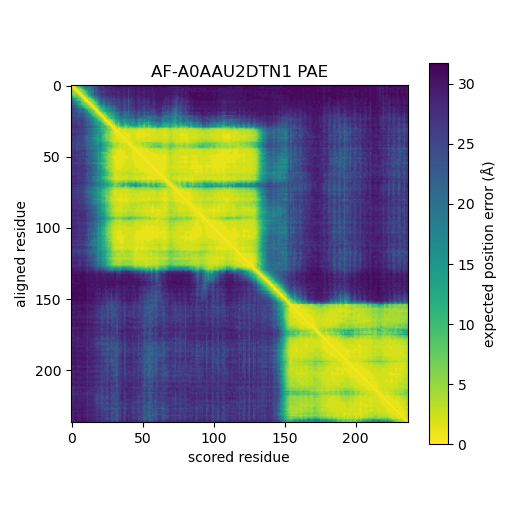 1
ATOM 557 O O . ASP A 1 73 ? 14.841 -4.107 6.044 1.00 71.00 73 ASP A O 1
ATOM 561 N N . ILE A 1 74 ? 15.303 -1.939 5.689 1.00 73.12 74 ILE A N 1
ATOM 562 C CA . ILE A 1 74 ? 14.742 -1.877 4.343 1.00 73.12 74 ILE A CA 1
ATOM 563 C C . ILE A 1 74 ? 15.519 -2.751 3.346 1.00 73.12 74 ILE A C 1
ATOM 565 O O . ILE A 1 74 ? 14.930 -3.270 2.399 1.00 73.12 74 ILE A O 1
ATOM 569 N N . MET A 1 75 ? 16.817 -2.984 3.570 1.00 78.56 75 MET A N 1
ATOM 570 C CA . MET A 1 75 ? 17.631 -3.835 2.698 1.00 78.56 75 MET A CA 1
ATOM 571 C C . MET A 1 75 ? 17.278 -5.309 2.877 1.00 78.56 75 MET A C 1
ATOM 573 O O . MET A 1 75 ? 17.207 -6.050 1.895 1.00 78.56 75 MET A O 1
ATOM 577 N N . GLU A 1 76 ? 17.000 -5.729 4.112 1.00 75.19 76 GLU A N 1
ATOM 578 C CA . GLU A 1 76 ? 16.505 -7.076 4.395 1.00 75.19 76 GLU A CA 1
ATOM 579 C C . GLU A 1 76 ? 15.146 -7.307 3.717 1.00 75.19 76 GLU A C 1
ATOM 581 O O . GLU A 1 76 ? 14.964 -8.318 3.034 1.00 75.19 76 GLU A O 1
ATOM 586 N N . VAL A 1 77 ? 14.228 -6.335 3.806 1.00 76.38 77 VAL A N 1
ATOM 587 C CA . VAL A 1 77 ? 12.944 -6.367 3.080 1.00 76.38 77 VAL A CA 1
ATOM 588 C C . VAL A 1 77 ? 13.180 -6.498 1.573 1.00 76.38 77 VAL A C 1
ATOM 590 O O . VAL A 1 77 ? 12.586 -7.370 0.938 1.00 76.38 77 VAL A O 1
ATOM 593 N N . GLY A 1 78 ? 14.107 -5.729 0.999 1.00 79.31 78 GLY A N 1
ATOM 594 C CA . GLY A 1 78 ? 14.484 -5.854 -0.411 1.00 79.31 78 GLY A CA 1
ATOM 595 C C . GLY A 1 78 ? 14.938 -7.266 -0.797 1.00 79.31 78 GLY A C 1
ATOM 596 O O . GLY A 1 78 ? 14.478 -7.816 -1.799 1.00 79.31 78 GLY A O 1
ATOM 597 N N . VAL A 1 79 ? 15.768 -7.919 0.026 1.00 78.88 79 VAL A N 1
ATOM 598 C CA . VAL A 1 79 ? 16.178 -9.320 -0.198 1.00 78.88 79 VAL A CA 1
ATOM 599 C C . VAL A 1 79 ? 14.976 -10.267 -0.176 1.00 78.88 79 VAL A C 1
ATOM 601 O O . VAL A 1 79 ? 14.885 -11.156 -1.030 1.00 78.88 79 VAL A O 1
ATOM 604 N N . MET A 1 80 ? 14.028 -10.068 0.744 1.00 81.38 80 MET A N 1
ATOM 605 C CA . MET A 1 80 ? 12.801 -10.868 0.793 1.00 81.38 80 MET A CA 1
ATOM 606 C C . MET A 1 80 ? 11.939 -10.663 -0.460 1.00 81.38 80 MET A C 1
ATOM 608 O O . MET A 1 80 ? 11.496 -11.641 -1.069 1.00 81.38 80 MET A O 1
ATOM 612 N N . HIS A 1 81 ? 11.772 -9.418 -0.917 1.00 87.19 81 HIS A N 1
ATOM 613 C CA . HIS A 1 81 ? 11.085 -9.119 -2.175 1.00 87.19 81 HIS A CA 1
ATOM 614 C C . HIS A 1 81 ? 11.755 -9.814 -3.362 1.00 87.19 81 HIS A C 1
ATOM 616 O O . HIS A 1 81 ? 11.054 -10.342 -4.221 1.00 87.19 81 HIS A O 1
ATOM 622 N N . LEU A 1 82 ? 13.084 -9.906 -3.390 1.00 82.50 82 LEU A N 1
ATOM 623 C CA . LEU A 1 82 ? 13.821 -10.557 -4.473 1.00 82.50 82 LEU A CA 1
ATOM 624 C C . LEU A 1 82 ? 13.753 -12.090 -4.444 1.00 82.50 82 LEU A C 1
ATOM 626 O O . LEU A 1 82 ? 13.773 -12.710 -5.506 1.00 82.50 82 LEU A O 1
ATOM 630 N N . ARG A 1 83 ? 13.727 -12.712 -3.257 1.00 78.12 83 ARG A N 1
ATOM 631 C CA . ARG A 1 83 ? 14.043 -14.148 -3.116 1.00 78.12 83 ARG A CA 1
ATOM 632 C C . ARG A 1 83 ? 13.012 -14.980 -2.371 1.00 78.12 83 ARG A C 1
ATOM 634 O O . ARG A 1 83 ? 12.983 -16.192 -2.559 1.00 78.12 83 ARG A O 1
ATOM 641 N N . HIS A 1 84 ? 12.213 -14.377 -1.500 1.00 79.75 84 HIS A N 1
ATOM 642 C CA . HIS A 1 84 ? 11.305 -15.114 -0.625 1.00 79.75 84 HIS A CA 1
ATOM 643 C C . HIS A 1 84 ? 9.876 -15.062 -1.150 1.00 79.75 84 HIS A C 1
ATOM 645 O O . HIS A 1 84 ? 9.479 -14.119 -1.831 1.00 79.75 84 HIS A O 1
ATOM 651 N N . HIS A 1 85 ? 9.081 -16.064 -0.794 1.00 81.25 85 HIS A N 1
ATOM 652 C CA . HIS A 1 85 ? 7.642 -16.071 -1.027 1.00 81.25 85 HIS A CA 1
ATOM 653 C C . HIS A 1 85 ? 6.933 -15.943 0.321 1.00 81.25 85 HIS A C 1
ATOM 655 O O . HIS A 1 85 ? 7.331 -16.640 1.259 1.00 81.25 85 HIS A O 1
ATOM 661 N N . PRO A 1 86 ? 5.919 -15.070 0.447 1.00 82.69 86 PRO A N 1
ATOM 662 C CA . PRO A 1 86 ? 5.146 -15.009 1.673 1.00 82.69 86 PRO A CA 1
ATOM 663 C C . PRO A 1 86 ? 4.279 -16.267 1.788 1.00 82.69 86 PRO A C 1
ATOM 665 O O . PRO A 1 86 ? 4.013 -16.956 0.796 1.00 82.69 86 PRO A O 1
ATOM 668 N N . ALA A 1 87 ? 3.821 -16.571 2.999 1.00 84.88 87 ALA A N 1
ATOM 669 C CA . ALA A 1 87 ? 2.816 -17.610 3.179 1.00 84.88 87 ALA A CA 1
ATOM 670 C C . ALA A 1 87 ? 1.519 -17.183 2.470 1.00 84.88 87 ALA A C 1
ATOM 672 O O . ALA A 1 87 ? 1.145 -16.027 2.595 1.00 84.88 87 ALA A O 1
ATOM 673 N N . PRO A 1 88 ? 0.796 -18.060 1.754 1.00 88.06 88 PRO A N 1
ATOM 674 C CA . PRO A 1 88 ? -0.486 -17.688 1.156 1.00 88.06 88 PRO A CA 1
ATOM 675 C C . PRO A 1 88 ? -1.436 -17.056 2.188 1.00 88.06 88 PRO A C 1
ATOM 677 O O . PRO A 1 88 ? -1.523 -17.592 3.295 1.00 88.06 88 PRO A O 1
ATOM 680 N N . PRO A 1 89 ? -2.183 -15.981 1.858 1.00 85.81 89 PRO A N 1
ATOM 681 C CA . PRO A 1 89 ? -3.082 -15.325 2.809 1.00 85.81 89 PRO A CA 1
ATOM 682 C C . PRO A 1 89 ? -4.014 -16.286 3.557 1.00 85.81 89 PRO A C 1
ATOM 684 O O . PRO A 1 89 ? -4.159 -16.167 4.773 1.00 85.81 89 PRO A O 1
ATOM 687 N N . LEU A 1 90 ? -4.564 -17.298 2.869 1.00 89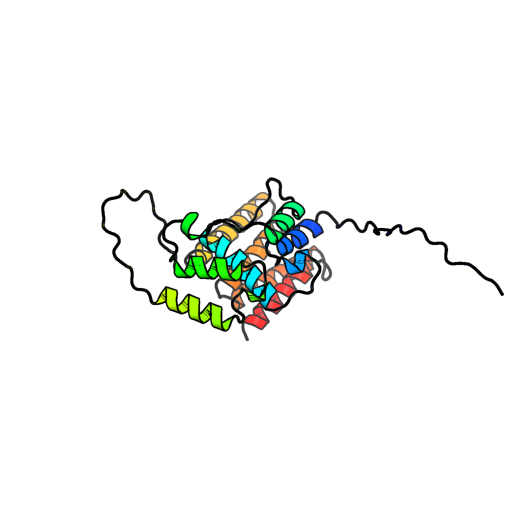.12 90 LEU A N 1
ATOM 688 C CA . LEU A 1 90 ? -5.442 -18.304 3.487 1.00 89.12 90 LEU A CA 1
ATOM 689 C C . LEU A 1 90 ? -4.755 -19.115 4.603 1.00 89.12 90 LEU A C 1
ATOM 691 O O . LEU A 1 90 ? -5.418 -19.568 5.535 1.00 89.12 90 LEU A O 1
ATOM 695 N N . ASN A 1 91 ? -3.430 -19.285 4.527 1.00 84.88 91 ASN A N 1
ATOM 696 C CA . ASN A 1 91 ? -2.642 -19.983 5.544 1.00 84.88 91 ASN A CA 1
ATOM 697 C C . ASN A 1 91 ? -2.376 -19.092 6.764 1.00 84.88 91 ASN A C 1
ATOM 699 O O . ASN A 1 91 ? -2.088 -19.612 7.839 1.00 84.88 91 ASN A O 1
ATOM 703 N N . VAL A 1 92 ? -2.454 -17.767 6.600 1.00 80.00 92 VAL A N 1
ATOM 704 C CA . VAL A 1 92 ? -2.259 -16.789 7.678 1.00 80.00 92 VAL A CA 1
ATOM 705 C C . VAL A 1 92 ? -3.573 -16.517 8.407 1.00 80.00 92 VAL A C 1
ATOM 707 O O . VAL A 1 92 ? -3.602 -16.492 9.636 1.00 80.00 92 VAL A O 1
ATOM 710 N N . ARG A 1 93 ? -4.676 -16.352 7.666 1.00 81.19 93 ARG A N 1
ATOM 711 C CA . ARG A 1 93 ? -6.001 -16.073 8.227 1.00 81.19 93 ARG A CA 1
ATOM 712 C C . ARG A 1 93 ? -7.071 -16.952 7.579 1.00 81.19 93 ARG A C 1
ATOM 714 O O . ARG A 1 93 ? -7.294 -16.909 6.371 1.00 81.19 93 ARG A O 1
ATOM 721 N N . ARG A 1 94 ? -7.787 -17.714 8.413 1.00 79.31 94 ARG A N 1
ATOM 722 C CA . ARG A 1 94 ? -8.950 -18.510 7.988 1.00 79.31 94 ARG A CA 1
ATOM 723 C C . ARG A 1 94 ? -10.105 -17.599 7.558 1.00 79.31 94 ARG A C 1
ATOM 725 O O . ARG A 1 94 ? -10.278 -16.518 8.112 1.00 79.31 94 ARG A O 1
ATOM 732 N N . GLY A 1 95 ? -10.902 -18.062 6.596 1.00 78.88 95 GLY A N 1
ATOM 733 C CA . GLY A 1 95 ? -12.041 -17.318 6.043 1.00 78.88 95 GLY A CA 1
ATOM 734 C C . GLY A 1 95 ? -11.716 -16.490 4.796 1.00 78.88 95 GLY A C 1
ATOM 735 O O . GLY A 1 95 ? -12.621 -15.910 4.208 1.00 78.88 95 GLY A O 1
ATOM 736 N N . ILE A 1 96 ? -10.454 -16.456 4.355 1.00 84.62 96 ILE A N 1
ATOM 737 C CA . ILE A 1 96 ? -10.088 -15.862 3.063 1.00 84.62 96 ILE A CA 1
ATOM 738 C C . ILE A 1 96 ? -10.450 -16.852 1.945 1.00 84.62 96 ILE A C 1
ATOM 740 O O . ILE A 1 96 ? -9.951 -17.981 1.969 1.00 84.62 96 ILE A O 1
ATOM 744 N N . PRO A 1 97 ? -11.259 -16.451 0.944 1.00 88.12 97 PRO A N 1
ATOM 745 C CA . PRO A 1 97 ? -11.575 -17.310 -0.190 1.00 88.12 97 PRO A CA 1
ATOM 746 C C . PRO A 1 97 ? -10.315 -17.759 -0.933 1.00 88.12 97 PRO A C 1
ATOM 748 O O . PRO A 1 97 ? -9.437 -16.949 -1.244 1.00 88.12 97 PRO A O 1
ATOM 751 N N . GLU A 1 98 ? -10.241 -19.042 -1.285 1.00 86.25 98 GLU A N 1
ATOM 752 C CA . GLU A 1 98 ? -9.046 -19.625 -1.904 1.00 86.25 98 GLU A CA 1
ATOM 753 C C . GLU A 1 98 ? -8.646 -18.895 -3.195 1.00 86.25 98 GLU A C 1
ATOM 755 O O . GLU A 1 98 ? -7.484 -18.532 -3.373 1.00 86.25 98 GLU A O 1
ATOM 760 N N . LYS A 1 99 ? -9.621 -18.585 -4.057 1.00 88.00 99 LYS A N 1
ATOM 761 C CA . LYS A 1 99 ? -9.399 -17.830 -5.301 1.00 88.00 99 LYS A CA 1
ATOM 762 C C . LYS A 1 99 ? -8.794 -16.445 -5.055 1.00 88.00 99 LYS A C 1
ATOM 764 O O . LYS A 1 99 ? -7.956 -15.999 -5.835 1.00 88.00 99 LYS A O 1
ATOM 769 N N . LEU A 1 100 ? -9.189 -15.773 -3.970 1.00 91.19 100 LEU A N 1
ATOM 770 C CA . LEU A 1 100 ? -8.631 -14.472 -3.603 1.00 91.19 100 LEU A CA 1
ATOM 771 C C . LEU A 1 100 ? -7.185 -14.619 -3.118 1.00 91.19 100 LEU A C 1
ATOM 773 O O . LEU A 1 100 ? -6.311 -13.873 -3.553 1.00 91.19 100 LEU A O 1
ATOM 777 N N . SER A 1 101 ? -6.911 -15.631 -2.292 1.00 91.19 101 SER A N 1
ATOM 778 C CA . SER A 1 101 ? -5.547 -15.964 -1.871 1.00 91.19 101 SER A CA 1
ATOM 779 C C . SER A 1 101 ? -4.651 -16.300 -3.071 1.00 91.19 101 SER A C 1
ATOM 781 O O . SER A 1 101 ? -3.518 -15.830 -3.140 1.00 91.19 101 SER A O 1
ATOM 783 N N . GLN A 1 102 ? -5.148 -17.070 -4.042 1.00 93.06 102 GLN A N 1
ATOM 784 C CA . GLN A 1 102 ? -4.420 -17.406 -5.270 1.00 93.06 102 GLN A CA 1
ATOM 785 C C . GLN A 1 102 ? -4.133 -16.166 -6.127 1.00 93.06 102 GLN A C 1
ATOM 787 O O . GLN A 1 102 ? -3.018 -16.022 -6.629 1.00 93.06 102 GLN A O 1
ATOM 792 N N . LEU A 1 103 ? -5.097 -15.246 -6.259 1.00 94.94 103 LEU A N 1
ATOM 793 C CA . LEU A 1 103 ? -4.898 -13.978 -6.964 1.00 94.94 103 LEU A CA 1
ATOM 794 C C . LEU A 1 103 ? -3.775 -13.150 -6.329 1.00 94.94 103 LEU A C 1
ATOM 796 O O . LEU A 1 103 ? -2.893 -12.676 -7.044 1.00 94.94 103 LEU A O 1
ATOM 800 N N . VAL A 1 104 ? -3.773 -13.009 -5.001 1.00 96.19 104 VAL A N 1
ATOM 801 C CA . VAL A 1 104 ? -2.707 -12.289 -4.285 1.00 96.19 104 VAL A CA 1
ATOM 802 C C . VAL A 1 104 ? -1.347 -12.933 -4.545 1.00 96.19 104 VAL A C 1
ATOM 804 O O . VAL A 1 104 ? -0.392 -12.240 -4.888 1.00 96.19 104 VAL A O 1
ATOM 807 N N . MET A 1 105 ? -1.260 -14.263 -4.475 1.00 95.94 105 MET A N 1
ATOM 808 C CA . MET A 1 105 ? -0.009 -14.971 -4.764 1.00 95.94 105 MET A CA 1
ATOM 809 C C . MET A 1 105 ? 0.445 -14.807 -6.222 1.00 95.94 105 MET A C 1
ATOM 811 O O . MET A 1 105 ? 1.646 -14.717 -6.472 1.00 95.94 105 MET A O 1
ATOM 815 N N . ALA A 1 106 ? -0.486 -14.717 -7.177 1.00 94.00 106 ALA A N 1
ATOM 816 C CA . ALA A 1 106 ? -0.171 -14.448 -8.580 1.00 94.00 106 ALA A CA 1
ATOM 817 C C . ALA A 1 106 ? 0.344 -13.015 -8.803 1.00 94.00 106 ALA A C 1
ATOM 819 O O . ALA A 1 106 ? 1.268 -12.809 -9.587 1.00 94.00 106 ALA A O 1
ATOM 820 N N . LEU A 1 107 ? -0.210 -12.021 -8.102 1.00 94.31 107 LEU A N 1
ATOM 821 C CA . LEU A 1 107 ? 0.283 -10.638 -8.141 1.00 94.31 107 LEU A CA 1
ATOM 822 C C . LEU A 1 107 ? 1.690 -10.518 -7.533 1.00 94.31 107 LEU A C 1
ATOM 824 O O . LEU A 1 107 ? 2.533 -9.803 -8.068 1.00 94.31 107 LEU A O 1
ATOM 828 N N . LEU A 1 108 ? 1.974 -11.288 -6.477 1.00 96.00 108 LEU A N 1
ATOM 829 C CA . LEU A 1 108 ? 3.278 -11.346 -5.803 1.00 96.00 108 LEU A CA 1
ATOM 830 C C . LEU A 1 108 ? 4.315 -12.242 -6.508 1.00 96.00 108 LEU A C 1
ATOM 832 O O . LEU A 1 108 ? 5.379 -12.537 -5.945 1.00 96.00 108 LEU A O 1
ATOM 836 N N . ALA A 1 109 ? 4.042 -12.676 -7.743 1.00 95.12 109 ALA A N 1
ATOM 837 C CA . ALA A 1 109 ? 5.001 -13.432 -8.533 1.00 95.12 109 ALA A CA 1
ATOM 838 C C . ALA A 1 109 ? 6.259 -12.596 -8.809 1.00 95.12 109 ALA A C 1
ATOM 840 O O . ALA A 1 109 ? 6.202 -11.411 -9.154 1.00 95.12 109 ALA A O 1
ATOM 841 N N . LYS A 1 110 ? 7.429 -13.225 -8.662 1.00 90.94 110 LYS A N 1
ATOM 842 C CA . LYS A 1 110 ? 8.708 -12.508 -8.752 1.00 90.94 110 LYS A CA 1
ATOM 843 C C . LYS A 1 110 ? 9.016 -12.038 -10.162 1.00 90.94 110 LYS A C 1
ATOM 845 O O . LYS A 1 110 ? 9.520 -10.936 -10.337 1.00 90.94 110 LYS A O 1
ATOM 850 N N . LYS A 1 111 ? 8.663 -12.859 -11.147 1.00 90.12 111 LYS A N 1
ATOM 851 C CA . LYS A 1 111 ? 8.804 -12.547 -12.564 1.00 90.12 111 LYS A CA 1
ATOM 852 C C . LYS A 1 111 ? 7.558 -11.804 -13.070 1.00 90.12 111 LYS A C 1
ATOM 854 O O . LYS A 1 111 ? 6.463 -12.350 -12.906 1.00 90.12 111 LYS A O 1
ATOM 859 N N . PRO A 1 112 ? 7.685 -10.606 -13.672 1.00 88.94 112 PRO A N 1
ATOM 860 C CA . PRO A 1 112 ? 6.543 -9.834 -14.172 1.00 88.94 112 PRO A CA 1
ATOM 861 C C . PRO A 1 112 ? 5.628 -10.613 -15.131 1.00 88.94 112 PRO A C 1
ATOM 863 O O . PRO A 1 112 ? 4.406 -10.507 -15.050 1.00 88.94 112 PRO A O 1
ATOM 866 N N . GLU A 1 113 ? 6.188 -11.471 -15.983 1.00 87.25 113 GLU A N 1
ATOM 867 C CA . GLU A 1 113 ? 5.449 -12.295 -16.948 1.00 87.25 113 GLU A CA 1
ATOM 868 C C . GLU A 1 113 ? 4.558 -13.375 -16.307 1.00 87.25 113 GLU A C 1
ATOM 870 O O . GLU A 1 113 ? 3.670 -13.920 -16.960 1.00 87.25 113 GLU A O 1
ATOM 875 N N . GLN A 1 114 ? 4.771 -13.685 -15.025 1.00 88.94 114 GLN A N 1
ATOM 876 C CA . GLN A 1 114 ? 3.947 -14.629 -14.263 1.00 88.94 114 GLN A CA 1
ATOM 877 C C . GLN A 1 114 ? 2.769 -13.945 -13.555 1.00 88.94 114 GLN A C 1
ATOM 879 O O . GLN A 1 114 ? 1.909 -14.628 -12.997 1.00 88.94 114 GLN A O 1
ATOM 884 N N . ARG A 1 115 ? 2.716 -12.608 -13.576 1.00 92.69 115 ARG A N 1
ATOM 885 C CA . ARG A 1 115 ? 1.624 -11.816 -13.002 1.00 92.69 115 ARG A CA 1
ATOM 886 C C . ARG A 1 115 ? 0.463 -11.718 -14.003 1.00 92.69 115 ARG A C 1
ATOM 888 O O . ARG A 1 115 ? 0.667 -11.877 -15.213 1.00 92.69 115 ARG A O 1
ATOM 895 N N . PRO A 1 116 ? -0.767 -11.411 -13.554 1.00 88.00 116 PRO A N 1
ATOM 896 C CA . PRO A 1 116 ? -1.822 -10.967 -14.459 1.00 88.00 116 PRO A CA 1
ATOM 897 C C . PRO A 1 116 ? -1.315 -9.810 -15.323 1.00 88.00 116 PRO A C 1
ATOM 899 O O . PRO A 1 116 ? -0.821 -8.823 -14.800 1.00 88.00 116 PRO A O 1
ATOM 902 N N . GLN A 1 117 ? -1.441 -9.911 -16.644 1.00 85.94 117 GLN A N 1
ATOM 903 C CA . GLN A 1 117 ? -0.799 -8.939 -17.540 1.00 85.94 117 GLN A CA 1
ATOM 904 C C . GLN A 1 117 ? -1.491 -7.568 -17.556 1.00 85.94 117 GLN A C 1
ATOM 906 O O . GLN A 1 117 ? -0.939 -6.592 -18.048 1.00 85.94 117 GLN A O 1
ATOM 911 N N . HIS A 1 118 ? -2.719 -7.473 -17.034 1.00 79.81 118 HIS A N 1
ATOM 912 C CA . HIS A 1 118 ? -3.501 -6.240 -17.041 1.00 79.81 118 HIS A CA 1
ATOM 913 C C . HIS A 1 118 ? -4.414 -6.141 -15.814 1.00 79.81 118 HIS A C 1
ATOM 915 O O . HIS A 1 118 ? -5.028 -7.136 -15.421 1.00 79.81 118 HIS A O 1
ATOM 921 N N . ALA A 1 119 ? -4.645 -4.922 -15.314 1.00 79.19 119 ALA A N 1
ATOM 922 C CA . ALA A 1 119 ? -5.579 -4.652 -14.213 1.00 79.19 119 ALA A CA 1
ATOM 923 C C . ALA A 1 119 ? -7.002 -5.192 -14.472 1.00 79.19 119 ALA A C 1
ATOM 925 O O . ALA A 1 119 ? -7.643 -5.739 -13.578 1.00 79.19 119 ALA A O 1
ATOM 926 N N . ARG A 1 120 ? -7.478 -5.168 -15.727 1.00 73.56 120 ARG A N 1
ATOM 927 C CA . ARG A 1 120 ? -8.770 -5.781 -16.107 1.00 73.56 120 ARG A CA 1
ATOM 928 C C . ARG A 1 120 ? -8.863 -7.277 -15.793 1.00 73.56 120 ARG A C 1
ATOM 930 O O . ARG A 1 120 ? -9.956 -7.782 -15.556 1.00 73.56 120 ARG A O 1
ATOM 937 N N . ALA A 1 121 ? -7.749 -8.009 -15.824 1.00 75.56 121 ALA A N 1
ATOM 938 C CA . ALA A 1 121 ? -7.742 -9.422 -15.460 1.00 75.56 121 ALA A CA 1
ATOM 939 C C . ALA A 1 121 ? -7.960 -9.591 -13.951 1.00 75.56 121 ALA A C 1
ATOM 941 O O . ALA A 1 121 ? -8.764 -10.429 -13.555 1.00 75.56 121 ALA A O 1
ATOM 942 N N . VAL A 1 122 ? -7.332 -8.733 -13.145 1.00 83.50 122 VAL A N 1
ATOM 943 C CA . VAL A 1 122 ? -7.499 -8.677 -11.685 1.00 83.50 122 VAL A CA 1
ATOM 944 C C . VAL A 1 122 ? -8.948 -8.358 -11.315 1.00 83.50 122 VAL A C 1
ATOM 946 O O . VAL A 1 122 ? -9.562 -9.120 -10.577 1.00 83.50 122 VAL A O 1
ATOM 949 N N . ILE A 1 123 ? -9.541 -7.316 -11.911 1.00 84.56 123 ILE A N 1
ATOM 950 C CA . ILE A 1 123 ? -10.947 -6.934 -11.672 1.00 84.56 123 ILE A CA 1
ATOM 951 C C . ILE A 1 123 ? -11.902 -8.098 -11.970 1.00 84.56 123 ILE A C 1
ATOM 953 O O . ILE A 1 123 ? -12.813 -8.373 -11.191 1.00 84.56 123 ILE A O 1
ATOM 957 N N . ARG A 1 124 ? -11.701 -8.811 -13.089 1.00 77.56 124 ARG A N 1
ATOM 958 C CA . ARG A 1 124 ? -12.529 -9.981 -13.431 1.00 77.56 124 ARG A CA 1
ATOM 959 C C . ARG A 1 124 ? -12.416 -11.090 -12.388 1.00 77.56 124 ARG A C 1
ATOM 961 O O . ARG A 1 124 ? -13.433 -11.687 -12.056 1.00 77.56 124 ARG A O 1
ATOM 968 N N . LEU A 1 125 ? -11.211 -11.359 -11.888 1.00 81.38 125 LEU A N 1
ATOM 969 C CA . LEU A 1 125 ? -10.984 -12.385 -10.870 1.00 81.38 125 LEU A CA 1
ATOM 970 C C . LEU A 1 125 ? -11.628 -12.001 -9.534 1.00 81.38 125 LEU A C 1
ATOM 972 O O . LEU A 1 125 ? -12.290 -12.841 -8.937 1.00 81.38 125 LEU A O 1
ATOM 976 N N . ILE A 1 126 ? -11.525 -10.736 -9.114 1.00 85.50 126 ILE A N 1
ATOM 977 C CA . ILE A 1 126 ? -12.178 -10.240 -7.891 1.00 85.50 126 ILE A CA 1
ATOM 978 C C . ILE A 1 126 ? -13.701 -10.410 -7.983 1.00 85.50 126 ILE A C 1
ATOM 980 O O . ILE A 1 126 ? -14.303 -11.009 -7.096 1.00 85.50 126 ILE A O 1
ATOM 984 N N . ARG A 1 127 ? -14.319 -10.009 -9.101 1.00 82.94 127 ARG A N 1
ATOM 985 C CA . ARG A 1 127 ? -15.769 -10.180 -9.310 1.00 82.94 127 ARG A CA 1
ATOM 986 C C . ARG A 1 127 ? -16.221 -11.640 -9.252 1.00 82.94 127 ARG A C 1
ATOM 988 O O . ARG A 1 127 ? -17.325 -11.920 -8.802 1.00 82.94 127 ARG A O 1
ATOM 995 N N . GLN A 1 128 ? -15.392 -12.587 -9.695 1.00 76.88 128 GLN A N 1
ATOM 996 C CA . GLN A 1 128 ? -15.713 -14.017 -9.591 1.00 76.88 128 GLN A CA 1
ATOM 997 C C . GLN A 1 128 ? -15.719 -14.519 -8.142 1.00 76.88 128 GLN A C 1
ATOM 999 O O . GLN A 1 128 ? -16.412 -15.490 -7.847 1.00 76.88 128 GLN A O 1
ATOM 1004 N N . VAL A 1 129 ? -14.956 -13.882 -7.249 1.00 76.56 129 VAL A N 1
ATOM 1005 C CA . VAL A 1 129 ? -14.975 -14.195 -5.815 1.00 76.56 129 VAL A CA 1
ATOM 1006 C C . VAL A 1 129 ? -16.267 -13.685 -5.177 1.00 76.56 129 VAL A C 1
ATOM 1008 O O . VAL A 1 129 ? -16.906 -14.446 -4.462 1.00 76.56 129 VAL A O 1
ATOM 1011 N N . GLU A 1 130 ? -16.704 -12.465 -5.511 1.00 67.69 130 GLU A N 1
ATOM 1012 C CA . GLU A 1 130 ? -17.949 -11.857 -4.996 1.00 67.69 130 GLU A CA 1
ATOM 1013 C C . GLU A 1 130 ? -19.217 -12.671 -5.317 1.00 67.69 130 GLU A C 1
ATOM 1015 O O . GLU A 1 130 ? -20.206 -12.581 -4.599 1.00 67.69 130 GLU A O 1
ATOM 1020 N N . HIS A 1 131 ? -19.194 -13.479 -6.382 1.00 52.25 131 HIS A N 1
ATOM 1021 C CA . HIS A 1 131 ? -20.347 -14.256 -6.855 1.00 52.25 131 HIS A CA 1
ATOM 1022 C C . HIS A 1 131 ? -20.302 -15.743 -6.456 1.00 52.25 131 HIS A C 1
ATOM 1024 O O . HIS A 1 131 ? -21.039 -16.545 -7.029 1.00 52.25 131 HIS A O 1
ATOM 1030 N N . THR A 1 132 ? -19.438 -16.145 -5.517 1.00 44.62 132 THR A N 1
ATOM 1031 C CA . THR A 1 132 ? -19.452 -17.518 -4.981 1.00 44.62 132 THR A CA 1
ATOM 1032 C C . THR A 1 132 ? -20.351 -17.540 -3.735 1.00 44.62 132 THR A C 1
ATOM 1034 O O . THR A 1 132 ? -19.935 -16.983 -2.723 1.00 44.62 132 THR A O 1
ATOM 1037 N N . PRO A 1 133 ? -21.574 -18.109 -3.784 1.00 39.75 133 PRO A N 1
ATOM 1038 C CA . PRO A 1 133 ? -22.445 -18.166 -2.614 1.00 39.75 133 PRO A CA 1
ATOM 1039 C C . PRO A 1 133 ? -21.830 -19.088 -1.556 1.00 39.75 133 PRO A C 1
ATOM 1041 O O . PRO A 1 133 ? -21.232 -20.110 -1.900 1.00 39.75 133 PRO A O 1
ATOM 1044 N N . ASP A 1 134 ? -21.955 -18.688 -0.291 1.00 39.38 134 ASP A N 1
ATOM 1045 C CA . ASP A 1 134 ? -21.357 -19.330 0.880 1.00 39.38 134 ASP A CA 1
ATOM 1046 C C . ASP A 1 134 ? -21.557 -20.854 0.873 1.00 39.38 134 ASP A C 1
ATOM 1048 O O . ASP A 1 134 ? -22.668 -21.359 1.040 1.00 39.38 134 ASP A O 1
ATOM 1052 N N . ALA A 1 135 ? -20.469 -21.603 0.685 1.00 35.69 135 ALA A N 1
ATOM 1053 C CA . ALA A 1 135 ? -20.469 -23.042 0.898 1.00 35.69 135 ALA A CA 1
ATOM 1054 C C . ALA A 1 135 ? -20.428 -23.318 2.411 1.00 35.69 135 ALA A C 1
ATOM 1056 O O . ALA A 1 135 ? -19.406 -23.105 3.062 1.00 35.69 135 ALA A O 1
ATOM 1057 N N . GLU A 1 136 ? -21.587 -23.722 2.934 1.00 39.47 136 GLU A N 1
ATOM 1058 C CA . GLU A 1 136 ? -21.838 -24.577 4.104 1.00 39.47 136 GLU A CA 1
ATOM 1059 C C . GLU A 1 136 ? -20.698 -24.657 5.138 1.00 39.47 136 GLU A C 1
ATOM 1061 O O . GLU A 1 136 ? -19.775 -25.464 5.040 1.00 39.47 136 GLU A O 1
ATOM 1066 N N . THR A 1 137 ? -20.791 -23.834 6.187 1.00 36.47 137 THR A N 1
ATOM 1067 C CA . THR A 1 137 ? -20.034 -24.054 7.426 1.00 36.47 137 THR A CA 1
ATOM 1068 C C . THR A 1 137 ? -20.906 -24.856 8.390 1.00 36.47 137 THR A C 1
ATOM 1070 O O . THR A 1 137 ? -21.769 -24.293 9.064 1.00 36.47 137 THR A O 1
ATOM 1073 N N . ASP A 1 138 ? -20.682 -26.169 8.451 1.00 30.92 138 ASP A N 1
ATOM 1074 C CA . ASP A 1 138 ? -21.296 -27.050 9.445 1.00 30.92 138 ASP A CA 1
ATOM 1075 C C . ASP A 1 138 ? -20.875 -26.649 10.866 1.00 30.92 138 ASP A C 1
ATOM 1077 O O . ASP A 1 138 ? -19.694 -26.519 11.209 1.00 30.92 138 ASP A O 1
ATOM 1081 N N . GLY A 1 139 ? -21.886 -26.420 11.703 1.00 39.34 139 GLY A N 1
ATOM 1082 C CA . GLY A 1 139 ? -21.747 -25.966 13.074 1.00 39.34 139 GLY A CA 1
ATOM 1083 C C . GLY A 1 139 ? -21.335 -27.078 14.033 1.00 39.34 139 GLY A C 1
ATOM 1084 O O . GLY A 1 139 ? -22.148 -27.920 14.386 1.00 39.34 139 GLY A O 1
ATOM 1085 N N . SER A 1 140 ? -20.106 -27.006 14.545 1.00 32.81 140 SER A N 1
ATOM 1086 C CA . SER A 1 140 ? -19.755 -27.372 15.928 1.00 32.81 140 SER A CA 1
ATOM 1087 C C . SER A 1 140 ? -18.287 -27.027 16.195 1.00 32.81 140 SER A C 1
ATOM 1089 O O . SER A 1 140 ? -17.408 -27.884 16.233 1.00 32.81 140 SER A O 1
ATOM 1091 N N . GLY A 1 141 ? -18.006 -25.742 16.366 1.00 29.36 141 GLY A N 1
ATOM 1092 C CA . GLY A 1 141 ? -16.722 -25.260 16.854 1.00 29.36 141 GLY A CA 1
ATOM 1093 C C . GLY A 1 141 ? -16.962 -23.906 17.484 1.00 29.36 141 GLY A C 1
ATOM 1094 O O . GLY A 1 141 ? -17.300 -22.964 16.777 1.00 29.36 141 GLY A O 1
ATOM 1095 N N . GLN A 1 142 ? -16.883 -23.833 18.812 1.00 33.06 142 GLN A N 1
ATOM 1096 C CA . GLN A 1 142 ? -17.057 -22.599 19.573 1.00 33.06 142 GLN A CA 1
ATOM 1097 C C . GLN A 1 142 ? -16.293 -21.444 18.918 1.00 33.06 142 GLN A C 1
ATOM 1099 O O . GLN A 1 142 ? -15.063 -21.434 18.860 1.00 33.06 142 GLN A O 1
ATOM 1104 N N . LEU A 1 143 ? -17.065 -20.480 18.423 1.00 35.66 143 LEU A N 1
ATOM 1105 C CA . LEU A 1 143 ? -16.595 -19.211 17.902 1.00 35.66 143 LEU A CA 1
ATOM 1106 C C . LEU A 1 143 ? -16.067 -18.395 19.092 1.00 35.66 143 LEU A C 1
ATOM 1108 O O . LEU A 1 143 ? -16.828 -17.728 19.789 1.00 35.66 143 LEU A O 1
ATOM 1112 N N . GLY A 1 144 ? -14.753 -18.433 19.329 1.00 35.62 144 GLY A N 1
ATOM 1113 C CA . GLY A 1 144 ? -14.075 -17.227 19.822 1.00 35.62 144 GLY A CA 1
ATOM 1114 C C . GLY A 1 144 ? -14.343 -16.096 18.819 1.00 35.62 144 GLY A C 1
ATOM 1115 O O . GLY A 1 144 ? -14.545 -16.414 17.648 1.00 35.62 144 GLY A O 1
ATOM 1116 N N . PRO A 1 145 ? -14.431 -14.817 19.230 1.00 33.03 145 PRO A N 1
ATOM 1117 C CA . PRO A 1 145 ? -15.105 -13.783 18.447 1.00 33.03 145 PRO A CA 1
ATOM 1118 C C . PRO A 1 145 ? -14.492 -13.669 17.047 1.00 33.03 145 PRO A C 1
ATOM 1120 O O . PRO A 1 145 ? -13.405 -13.129 16.851 1.00 33.03 145 PRO A O 1
ATOM 1123 N N . VAL A 1 146 ? -15.211 -14.232 16.076 1.00 34.16 146 VAL A N 1
ATOM 1124 C CA . VAL A 1 146 ? -14.915 -14.153 14.653 1.00 34.16 146 VAL A CA 1
ATOM 1125 C C . VAL A 1 146 ? -15.423 -12.794 14.202 1.00 34.16 146 VAL A C 1
ATOM 1127 O O . VAL A 1 146 ? -16.627 -12.561 14.133 1.00 34.16 146 VAL A O 1
ATOM 1130 N N . GLY A 1 147 ? -14.492 -11.874 13.947 1.00 33.56 147 GLY A N 1
ATOM 1131 C CA . GLY A 1 147 ? -14.794 -10.599 13.308 1.00 33.56 147 GLY A CA 1
ATOM 1132 C C . GLY A 1 147 ? -15.369 -10.847 11.915 1.00 33.56 147 GLY A C 1
ATOM 1133 O O . GLY A 1 147 ? -14.679 -11.371 11.039 1.00 33.56 147 GLY A O 1
ATOM 1134 N N . ILE A 1 148 ? -16.641 -10.497 11.753 1.00 31.09 148 ILE A N 1
ATOM 1135 C CA . ILE A 1 148 ? -17.428 -10.562 10.518 1.00 31.09 148 ILE A CA 1
ATOM 1136 C C . ILE A 1 148 ? -16.688 -9.801 9.393 1.00 31.09 148 ILE A C 1
ATOM 1138 O O . ILE A 1 148 ? -16.135 -8.732 9.674 1.00 31.09 148 ILE A O 1
ATOM 1142 N N . PRO A 1 149 ? -16.679 -10.285 8.132 1.00 32.59 149 PRO A N 1
ATOM 1143 C CA . PRO A 1 149 ? -16.156 -9.531 6.991 1.00 32.59 149 PRO A CA 1
ATOM 1144 C C . PRO A 1 149 ? -16.894 -8.191 6.867 1.00 32.59 149 PRO A C 1
ATOM 1146 O O . PRO A 1 149 ? -18.100 -8.153 6.633 1.00 32.59 149 PRO A O 1
ATOM 1149 N N . HIS A 1 150 ? -16.179 -7.088 7.088 1.00 38.06 150 HIS A N 1
ATOM 1150 C CA . HIS A 1 150 ? -16.750 -5.746 7.070 1.00 38.06 150 HIS A CA 1
ATOM 1151 C C . HIS A 1 150 ? -16.981 -5.277 5.630 1.00 38.06 150 HIS A C 1
ATOM 1153 O O . HIS A 1 150 ? -16.036 -4.984 4.900 1.00 38.06 150 HIS A O 1
ATOM 1159 N N . VAL A 1 151 ? -18.248 -5.126 5.246 1.00 30.78 151 VAL A N 1
ATOM 1160 C CA . VAL A 1 151 ? -18.640 -4.087 4.292 1.00 30.78 151 VAL A CA 1
ATOM 1161 C C . VAL A 1 151 ? -18.334 -2.750 4.975 1.00 30.78 151 VAL A C 1
ATOM 1163 O O . VAL A 1 151 ? -18.982 -2.423 5.955 1.00 30.78 151 VAL A O 1
ATOM 1166 N N . ASN A 1 152 ? -17.294 -2.048 4.522 1.00 41.44 152 ASN A N 1
ATOM 1167 C 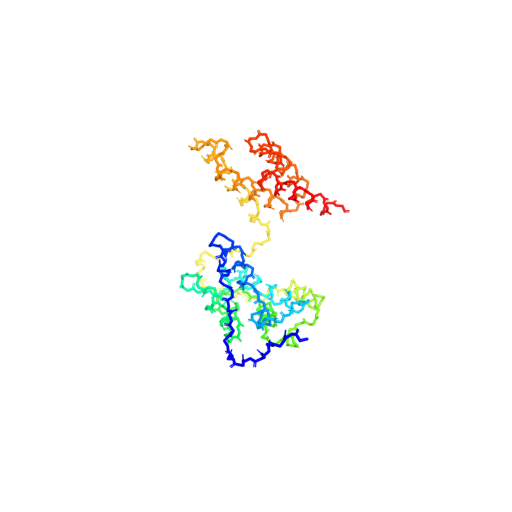CA . ASN A 1 152 ? -16.984 -0.624 4.730 1.00 41.44 152 ASN A CA 1
ATOM 1168 C C . ASN A 1 152 ? -17.649 0.117 5.932 1.00 41.44 152 ASN A C 1
ATOM 1170 O O . ASN A 1 152 ? -18.352 1.105 5.739 1.00 41.44 152 ASN A O 1
ATOM 1174 N N . THR A 1 153 ? -17.397 -0.315 7.177 1.00 38.84 153 THR A N 1
ATOM 1175 C CA . THR A 1 153 ? -17.752 0.441 8.411 1.00 38.84 153 THR A CA 1
ATOM 1176 C C . THR A 1 153 ? -16.526 1.053 9.117 1.00 38.84 153 THR A C 1
ATOM 1178 O O . THR A 1 153 ? -16.670 1.699 10.149 1.00 38.84 153 THR A O 1
ATOM 1181 N N . ASP A 1 154 ? -15.314 0.875 8.580 1.00 55.03 154 ASP A N 1
ATOM 1182 C CA . ASP A 1 154 ? -14.052 1.239 9.252 1.00 55.03 154 ASP A CA 1
ATOM 1183 C C . ASP A 1 154 ? -13.701 2.740 9.142 1.00 55.03 154 ASP A C 1
ATOM 1185 O O . ASP A 1 154 ? -13.145 3.321 10.070 1.00 55.03 154 ASP A O 1
ATOM 1189 N N . TYR A 1 155 ? -14.102 3.428 8.064 1.00 55.38 155 TYR A N 1
ATOM 1190 C CA . TYR A 1 155 ? -13.830 4.867 7.918 1.00 55.38 155 TYR A CA 1
ATOM 1191 C C . TYR A 1 155 ? -14.577 5.727 8.936 1.00 55.38 155 TYR A C 1
ATOM 1193 O O . TYR A 1 155 ? -14.009 6.694 9.427 1.00 55.38 155 TYR A O 1
ATOM 1201 N N . VAL A 1 156 ? -15.816 5.379 9.298 1.00 61.50 156 VAL A N 1
ATOM 1202 C CA . VAL A 1 156 ? -16.596 6.161 10.274 1.00 61.50 156 VAL A CA 1
ATOM 1203 C C . VAL A 1 156 ? -15.930 6.131 11.648 1.00 61.50 156 VAL A C 1
ATOM 1205 O O . VAL A 1 156 ? -15.816 7.172 12.291 1.00 61.50 156 VAL A O 1
ATOM 1208 N N . GLU A 1 157 ? -15.451 4.967 12.087 1.00 60.78 157 GLU A N 1
ATOM 1209 C CA . GLU A 1 157 ? -14.731 4.851 13.358 1.00 60.78 157 GLU A CA 1
ATOM 1210 C C . GLU A 1 157 ? -13.333 5.472 13.279 1.00 60.78 157 GLU A C 1
ATOM 1212 O O . GLU A 1 157 ? -12.970 6.234 14.165 1.00 60.78 157 GLU A O 1
ATOM 1217 N N . ARG A 1 158 ? -12.582 5.294 12.185 1.00 63.50 158 ARG A N 1
ATOM 1218 C CA . ARG A 1 158 ? -11.267 5.943 12.012 1.00 63.50 158 ARG A CA 1
ATOM 1219 C C . ARG A 1 158 ? -11.349 7.465 11.921 1.00 63.50 158 ARG A C 1
ATOM 1221 O O . ARG A 1 158 ? -10.482 8.156 12.451 1.00 63.50 158 ARG A O 1
ATOM 1228 N N . ILE A 1 159 ? -12.390 7.998 11.282 1.00 72.62 159 ILE A N 1
ATOM 1229 C CA . ILE A 1 159 ? -12.698 9.432 11.274 1.00 72.62 159 ILE A CA 1
ATOM 1230 C C . ILE A 1 159 ? -13.012 9.881 12.704 1.00 72.62 159 ILE A C 1
ATOM 1232 O O . ILE A 1 159 ? -12.371 10.810 13.186 1.00 72.62 159 ILE A O 1
ATOM 1236 N N . ARG A 1 160 ? -13.896 9.180 13.432 1.00 75.00 160 ARG A N 1
ATOM 1237 C CA . ARG A 1 160 ? -14.208 9.489 14.843 1.00 75.00 160 ARG A CA 1
ATOM 1238 C C . ARG A 1 160 ? -12.979 9.442 15.749 1.00 75.00 160 ARG A C 1
ATOM 1240 O O . ARG A 1 160 ? -12.812 10.322 16.593 1.00 75.00 160 ARG A O 1
ATOM 1247 N N . GLU A 1 161 ? -12.122 8.441 15.589 1.00 71.88 161 GLU A N 1
ATOM 1248 C CA . GLU A 1 161 ? -10.877 8.284 16.340 1.00 71.88 161 GLU A CA 1
ATOM 1249 C C . GLU A 1 161 ? -9.882 9.395 16.006 1.00 71.88 161 GLU A C 1
ATOM 1251 O O . GLU A 1 161 ? -9.280 9.973 16.912 1.00 71.88 161 GLU A O 1
ATOM 1256 N N . SER A 1 162 ? -9.740 9.743 14.724 1.00 70.38 162 SER A N 1
ATOM 1257 C CA . SER A 1 162 ? -8.882 10.842 14.278 1.00 70.38 162 SER A CA 1
ATOM 1258 C C . SER A 1 162 ? -9.383 12.189 14.809 1.00 70.38 162 SER A C 1
ATOM 1260 O O . SER A 1 162 ? -8.616 12.960 15.385 1.00 70.38 162 SER A O 1
ATOM 1262 N N . GLU A 1 163 ? -10.690 12.444 14.744 1.00 86.38 163 GLU A N 1
ATOM 1263 C CA . GLU A 1 163 ? -11.316 13.623 15.341 1.00 86.38 163 GLU A CA 1
ATOM 1264 C C . GLU A 1 163 ? -11.122 13.672 16.861 1.00 86.38 163 GLU A C 1
ATOM 1266 O O . GLU A 1 163 ? -10.806 14.725 17.420 1.00 86.38 163 GLU A O 1
ATOM 1271 N N . GLN A 1 164 ? -11.296 12.543 17.553 1.00 79.81 164 GLN A N 1
ATOM 1272 C CA . GLN A 1 164 ? -11.096 12.469 18.997 1.00 79.81 164 GLN A CA 1
ATOM 1273 C C . GLN A 1 164 ? -9.631 12.701 19.364 1.00 79.81 164 GLN A C 1
ATOM 1275 O O . GLN A 1 164 ? -9.341 13.395 20.339 1.00 79.81 164 GLN A O 1
ATOM 1280 N N . ARG A 1 165 ? -8.701 12.178 18.564 1.00 73.50 165 ARG A N 1
ATOM 1281 C CA . ARG A 1 165 ? -7.269 12.426 18.711 1.00 73.50 165 ARG A CA 1
ATOM 1282 C C . ARG A 1 165 ? -6.948 13.904 18.527 1.00 73.50 165 ARG A C 1
ATOM 1284 O O . ARG A 1 165 ? -6.215 14.447 19.346 1.00 73.50 165 ARG A O 1
ATOM 1291 N N . ILE A 1 166 ? -7.522 14.568 17.522 1.00 81.00 166 ILE A N 1
ATOM 1292 C CA . ILE A 1 166 ? -7.383 16.020 17.346 1.00 81.00 166 ILE A CA 1
ATOM 1293 C C . ILE A 1 166 ? -7.908 16.742 18.587 1.00 81.00 166 ILE A C 1
ATOM 1295 O O . ILE A 1 166 ? -7.181 17.549 19.153 1.00 81.00 166 ILE A O 1
ATOM 1299 N N . ARG A 1 167 ? -9.110 16.410 19.079 1.00 86.50 167 ARG A N 1
ATOM 1300 C CA . ARG A 1 167 ? -9.676 17.018 20.300 1.00 86.50 167 ARG A CA 1
ATOM 1301 C C . ARG A 1 167 ? -8.756 16.867 21.514 1.00 86.50 167 ARG A C 1
ATOM 1303 O O . ARG A 1 167 ? -8.540 17.839 22.233 1.00 86.50 167 ARG A O 1
ATOM 1310 N N . ASN A 1 168 ? -8.187 15.682 21.719 1.00 79.00 168 ASN A N 1
ATOM 1311 C CA . ASN A 1 168 ? -7.265 15.433 22.827 1.00 79.00 168 ASN A CA 1
ATOM 1312 C C . ASN A 1 168 ? -5.966 16.237 22.662 1.00 79.00 168 ASN A C 1
ATOM 1314 O O . ASN A 1 168 ? -5.535 16.921 23.585 1.00 79.00 168 ASN A O 1
ATOM 1318 N N . LEU A 1 169 ? -5.378 16.226 21.463 1.00 71.31 169 LEU A N 1
ATOM 1319 C CA . LEU A 1 169 ? -4.141 16.954 21.181 1.00 71.31 169 LEU A CA 1
ATOM 1320 C C . LEU A 1 169 ? -4.324 18.476 21.262 1.00 71.31 169 LEU A C 1
ATOM 1322 O O . LEU A 1 169 ? -3.403 19.166 21.692 1.00 71.31 169 LEU A O 1
ATOM 1326 N N . LEU A 1 170 ? -5.503 18.988 20.898 1.00 80.94 170 LEU A N 1
ATOM 1327 C CA . LEU A 1 170 ? -5.880 20.389 21.080 1.00 80.94 170 LEU A CA 1
ATOM 1328 C C . LEU A 1 170 ? -5.919 20.771 22.562 1.00 80.94 170 LEU A C 1
ATOM 1330 O O . LEU A 1 170 ? -5.414 21.831 22.925 1.00 80.94 170 LEU A O 1
ATOM 1334 N N . ALA A 1 171 ? -6.485 19.907 23.408 1.00 80.50 171 ALA A N 1
ATOM 1335 C CA . ALA A 1 171 ? -6.564 20.135 24.848 1.00 80.50 171 ALA A CA 1
ATOM 1336 C C . ALA A 1 171 ? -5.189 20.076 25.536 1.00 80.50 171 ALA A C 1
ATOM 1338 O O . ALA A 1 171 ? -4.953 20.808 26.494 1.00 80.50 171 ALA A O 1
ATOM 1339 N N . GLU A 1 172 ? -4.288 19.223 25.048 1.00 75.75 172 GLU A N 1
ATOM 1340 C CA . GLU A 1 172 ? -2.968 19.006 25.650 1.00 75.75 172 GLU A CA 1
ATOM 1341 C C . GLU A 1 172 ? -1.903 19.993 25.158 1.00 75.75 172 GLU A C 1
ATOM 1343 O O . GLU A 1 172 ? -1.110 20.491 25.954 1.00 75.75 172 GLU A O 1
ATOM 1348 N N . ASN A 1 173 ? -1.869 20.275 23.852 1.00 77.12 173 ASN A N 1
ATOM 1349 C CA . ASN A 1 173 ? -0.730 20.937 23.207 1.00 77.12 173 ASN A CA 1
ATOM 1350 C C . ASN A 1 173 ? -1.098 22.248 22.493 1.00 77.12 173 ASN A C 1
ATOM 1352 O O . ASN A 1 173 ? -0.212 22.965 22.024 1.00 77.12 173 ASN A O 1
ATOM 1356 N N . GLY A 1 174 ? -2.392 22.574 22.416 1.00 74.06 174 GLY A N 1
ATOM 1357 C CA . GLY A 1 174 ? -2.899 23.737 21.696 1.00 74.06 174 GLY A CA 1
ATOM 1358 C C . GLY A 1 174 ? -2.958 23.547 20.177 1.00 74.06 174 GLY A C 1
ATOM 1359 O O . GLY A 1 174 ? -2.374 22.632 19.601 1.00 74.06 174 GLY A O 1
ATOM 1360 N N . GLU A 1 175 ? -3.679 24.451 19.515 1.00 71.75 175 GLU A N 1
ATOM 1361 C CA . GLU A 1 175 ? -4.0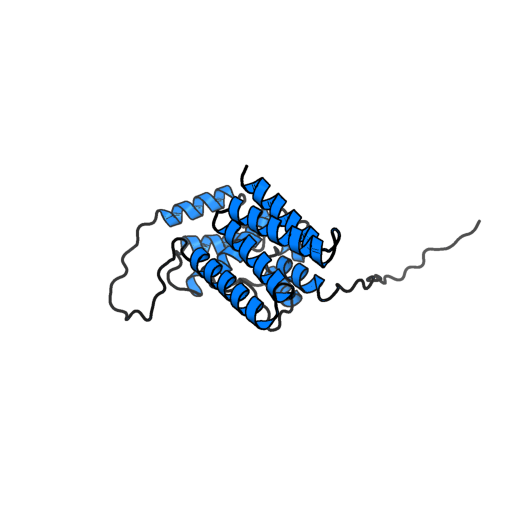99 24.356 18.106 1.00 71.75 175 GLU A CA 1
ATOM 1362 C C . GLU A 1 175 ? -2.964 24.233 17.080 1.00 71.75 175 GLU A C 1
ATOM 1364 O O . GLU A 1 175 ? -3.158 23.707 15.985 1.00 71.75 175 GLU A O 1
ATOM 1369 N N . TYR A 1 176 ? -1.763 24.674 17.445 1.00 72.81 176 TYR A N 1
ATOM 1370 C CA . TYR A 1 176 ? -0.658 24.880 16.506 1.00 72.81 176 TYR A CA 1
ATOM 1371 C C . TYR A 1 176 ? 0.504 23.910 16.710 1.00 72.81 176 TYR A C 1
ATOM 1373 O O . TYR A 1 176 ? 1.554 24.047 16.080 1.00 72.81 176 TYR A O 1
ATOM 1381 N N . HIS A 1 177 ? 0.331 22.925 17.591 1.00 72.94 177 HIS A N 1
ATOM 1382 C CA . HIS A 1 177 ? 1.342 21.908 17.816 1.00 72.94 177 HIS A CA 1
ATOM 1383 C C . HIS A 1 177 ? 1.455 20.967 16.606 1.00 72.94 177 HIS A C 1
ATOM 1385 O O . HIS A 1 177 ? 0.451 20.603 15.994 1.00 72.94 177 HIS A O 1
ATOM 1391 N N . SER A 1 178 ? 2.676 20.528 16.276 1.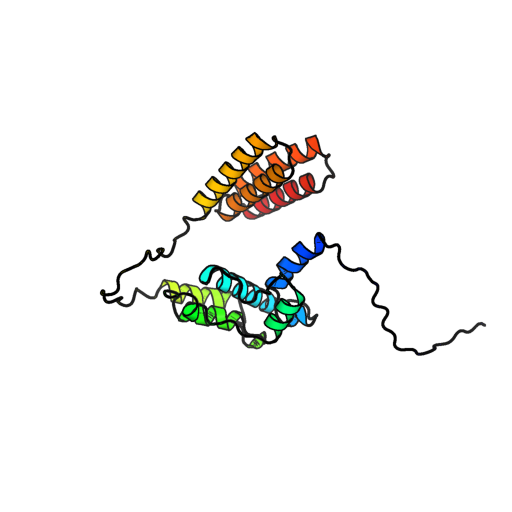00 72.75 178 SER A N 1
ATOM 1392 C CA . SER A 1 178 ? 2.942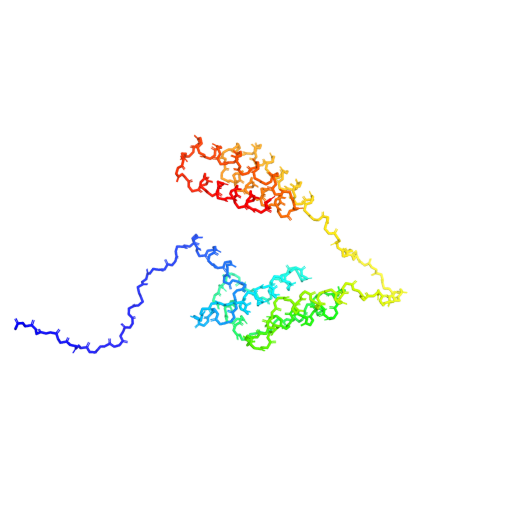 19.695 15.086 1.00 72.75 178 SER A CA 1
ATOM 1393 C C . SER A 1 178 ? 2.057 18.447 15.029 1.00 72.75 178 SER A C 1
ATOM 1395 O O . SER A 1 178 ? 1.527 18.111 13.976 1.00 72.75 178 SER A O 1
ATOM 1397 N N . SER A 1 179 ? 1.813 17.807 16.177 1.00 65.19 179 SER A N 1
ATOM 1398 C CA . SER A 1 179 ? 0.949 16.622 16.262 1.00 65.19 179 SER A CA 1
ATOM 1399 C C . SER A 1 179 ? -0.522 16.904 15.932 1.00 65.19 179 SER A C 1
ATOM 1401 O O . SER A 1 179 ? -1.199 16.023 15.408 1.00 65.19 179 SER A O 1
ATOM 1403 N N . VAL A 1 180 ? -1.022 18.115 16.207 1.00 74.56 180 VAL A N 1
ATOM 1404 C CA . VAL A 1 180 ? -2.384 18.537 15.838 1.00 74.56 180 VAL A CA 1
ATOM 1405 C C . VAL A 1 180 ? -2.474 18.737 14.330 1.00 74.56 180 VAL A C 1
ATOM 1407 O O . VAL A 1 180 ? -3.423 18.270 13.706 1.00 74.56 180 VAL A O 1
ATOM 1410 N N . ILE A 1 181 ? -1.469 19.383 13.738 1.00 77.31 181 ILE A N 1
ATOM 1411 C CA . ILE A 1 181 ? -1.390 19.610 12.291 1.00 77.31 181 ILE A CA 1
ATOM 1412 C C . ILE A 1 181 ? -1.349 18.264 11.553 1.00 77.31 181 ILE A C 1
ATOM 1414 O O . ILE A 1 181 ? -2.156 18.034 10.657 1.00 77.31 181 ILE A O 1
ATOM 1418 N N . GLU A 1 182 ? -0.485 17.340 11.976 1.00 72.81 182 GLU A N 1
ATOM 1419 C CA . GLU A 1 182 ? -0.387 15.988 11.404 1.00 72.81 182 GLU A CA 1
ATOM 1420 C C . GLU A 1 182 ? -1.695 15.190 11.533 1.00 72.81 182 GLU A C 1
ATOM 1422 O O . GLU A 1 182 ? -2.118 14.510 10.594 1.00 72.81 182 GLU A O 1
ATOM 1427 N N . ALA A 1 183 ? -2.379 15.297 12.675 1.00 68.19 183 ALA A N 1
ATOM 1428 C CA . ALA A 1 183 ? -3.665 14.638 12.872 1.00 68.19 183 ALA A CA 1
ATOM 1429 C C . ALA A 1 183 ? -4.759 15.226 11.959 1.00 68.19 183 ALA A C 1
ATOM 1431 O O . ALA A 1 183 ? -5.551 14.471 11.396 1.00 68.19 183 ALA A O 1
ATOM 1432 N N . ARG A 1 184 ? -4.765 16.549 11.735 1.00 84.12 184 ARG A N 1
ATOM 1433 C CA . ARG A 1 184 ? -5.683 17.217 10.792 1.00 84.12 184 ARG A CA 1
ATOM 1434 C C . ARG A 1 184 ? -5.441 16.787 9.343 1.00 84.12 184 ARG A C 1
ATOM 1436 O O . ARG A 1 184 ? -6.408 16.537 8.632 1.00 84.12 184 ARG A O 1
ATOM 1443 N N . PHE A 1 185 ? -4.181 16.623 8.930 1.00 76.69 185 PHE A N 1
ATOM 1444 C CA . PHE A 1 185 ? -3.837 16.030 7.629 1.00 76.69 185 PHE A CA 1
ATOM 1445 C C . PHE A 1 185 ? -4.399 14.611 7.484 1.00 76.69 185 PHE A C 1
ATOM 1447 O O . PHE A 1 185 ? -5.002 14.275 6.471 1.00 76.69 185 PHE A O 1
ATOM 1454 N N . THR A 1 186 ? -4.242 13.795 8.527 1.00 73.69 186 THR A N 1
ATOM 1455 C CA . THR A 1 186 ? -4.725 12.408 8.538 1.00 73.69 186 THR A CA 1
ATOM 1456 C C . THR A 1 186 ? -6.253 12.339 8.439 1.00 73.69 186 THR A C 1
ATOM 1458 O O . THR A 1 186 ? -6.784 11.506 7.712 1.00 73.69 186 THR A O 1
ATOM 1461 N N . LEU A 1 187 ? -6.976 13.223 9.135 1.00 80.00 187 LEU A N 1
ATOM 1462 C CA . LEU A 1 187 ? -8.436 13.321 9.038 1.00 80.00 187 LEU A CA 1
ATOM 1463 C C . LEU A 1 187 ? -8.905 13.691 7.619 1.00 80.00 187 LEU A C 1
ATOM 1465 O O . LEU A 1 187 ? -9.862 13.092 7.126 1.00 80.00 187 LEU A O 1
ATOM 1469 N N . ALA A 1 188 ? -8.213 14.621 6.957 1.00 77.44 188 ALA A N 1
ATOM 1470 C CA . ALA A 1 188 ? -8.545 15.052 5.600 1.00 77.44 188 ALA A CA 1
ATOM 1471 C C . ALA A 1 188 ? -8.348 13.937 4.561 1.00 77.44 188 ALA A C 1
ATOM 1473 O O . ALA A 1 188 ? -9.224 13.732 3.720 1.00 77.44 188 ALA A O 1
ATOM 1474 N N . GLU A 1 189 ? -7.276 13.143 4.675 1.00 76.56 189 GLU A N 1
ATOM 1475 C CA . GLU A 1 189 ? -7.103 11.931 3.858 1.00 76.56 189 GLU A CA 1
ATOM 1476 C C . GLU A 1 189 ? -8.223 10.916 4.109 1.00 76.56 189 GLU A C 1
ATOM 1478 O O . GLU A 1 189 ? -8.863 10.464 3.163 1.00 76.56 189 GLU A O 1
ATOM 1483 N N . LEU A 1 190 ? -8.504 10.588 5.378 1.00 70.12 190 LEU A N 1
ATOM 1484 C CA . LEU A 1 190 ? -9.537 9.609 5.741 1.00 70.12 190 LEU A CA 1
ATOM 1485 C C . LEU A 1 190 ? -10.921 10.014 5.225 1.00 70.12 190 LEU A C 1
ATOM 1487 O O . LEU A 1 190 ? -11.693 9.161 4.791 1.00 70.12 190 LEU A O 1
ATOM 1491 N N . THR A 1 191 ? -11.225 11.311 5.255 1.00 76.75 191 THR A N 1
ATOM 1492 C CA . THR A 1 191 ? -12.478 11.861 4.728 1.00 76.75 191 THR A CA 1
ATOM 1493 C C . THR A 1 191 ? -12.562 11.657 3.213 1.00 76.75 191 THR A C 1
ATOM 1495 O O . THR A 1 191 ? -13.572 11.157 2.717 1.00 76.75 191 THR A O 1
ATOM 1498 N N . GLY A 1 192 ? -11.485 11.935 2.476 1.00 69.06 192 GLY A N 1
ATOM 1499 C CA . GLY A 1 192 ? -11.450 11.743 1.025 1.00 69.06 192 GLY A CA 1
ATOM 1500 C C . GLY A 1 192 ? -11.522 10.270 0.627 1.00 69.06 192 GLY A C 1
ATOM 1501 O O . GLY A 1 192 ? -12.303 9.900 -0.251 1.00 69.06 192 GLY A O 1
ATOM 1502 N N . GLU A 1 193 ? -10.773 9.412 1.322 1.00 73.75 193 GLU A N 1
ATOM 1503 C CA . GLU A 1 193 ? -10.791 7.957 1.136 1.00 73.75 193 GLU A CA 1
ATOM 1504 C C . GLU A 1 193 ? -12.154 7.331 1.466 1.00 73.75 193 GLU A C 1
ATOM 1506 O O . GLU A 1 193 ? -12.534 6.333 0.853 1.00 73.75 193 GLU A O 1
ATOM 1511 N N . SER A 1 194 ? -12.921 7.938 2.381 1.00 70.88 194 SER A N 1
ATOM 1512 C CA . SER A 1 194 ? -14.297 7.517 2.678 1.00 70.88 194 SER A CA 1
ATOM 1513 C C . SER A 1 194 ? -15.294 7.816 1.546 1.00 70.88 194 SER A C 1
ATOM 1515 O O . SER A 1 194 ? -16.430 7.343 1.584 1.00 70.88 194 SER A O 1
ATOM 1517 N N . GLY A 1 195 ? -14.867 8.567 0.525 1.00 69.94 195 GLY A N 1
ATOM 1518 C CA . GLY A 1 195 ? -15.677 8.978 -0.621 1.00 69.94 195 GLY A CA 1
ATOM 1519 C C . GLY A 1 195 ? -16.186 10.419 -0.544 1.00 69.94 195 GLY A C 1
ATOM 1520 O O . GLY A 1 195 ? -16.816 10.881 -1.495 1.00 69.94 195 GLY A O 1
ATOM 1521 N N . ASP A 1 196 ? -15.899 11.152 0.537 1.00 77.44 196 ASP A N 1
ATOM 1522 C CA . ASP A 1 196 ? -16.238 12.571 0.670 1.00 77.44 196 ASP A CA 1
ATOM 1523 C C . ASP A 1 196 ? -15.082 13.465 0.194 1.00 77.44 196 ASP A C 1
ATOM 1525 O O . ASP A 1 196 ? -14.381 14.122 0.966 1.00 77.44 196 ASP A O 1
ATOM 1529 N N . SER A 1 197 ? -14.864 13.487 -1.123 1.00 78.50 197 SER A N 1
ATOM 1530 C CA . SER A 1 197 ? -13.799 14.291 -1.739 1.00 78.50 197 SER A CA 1
ATOM 1531 C C . SER A 1 197 ? -13.980 15.797 -1.511 1.00 78.50 197 SER A C 1
ATOM 1533 O O . SER A 1 197 ? -12.995 16.531 -1.443 1.00 78.50 197 SER A O 1
ATOM 1535 N N . ARG A 1 198 ? -15.224 16.269 -1.355 1.00 84.06 198 ARG A N 1
ATOM 1536 C CA . ARG A 1 198 ? -15.510 17.679 -1.066 1.00 84.06 198 ARG A CA 1
ATOM 1537 C C . ARG A 1 198 ? -15.186 18.020 0.386 1.00 84.06 198 ARG A C 1
ATOM 1539 O O . ARG A 1 198 ? -14.485 18.998 0.622 1.00 84.06 198 ARG A O 1
ATOM 1546 N N . GLY A 1 199 ? -15.621 17.191 1.335 1.00 79.88 199 GLY A N 1
ATOM 1547 C CA . GLY A 1 199 ? -15.278 17.352 2.746 1.00 79.88 199 GLY A CA 1
ATOM 1548 C C . GLY A 1 199 ? -13.770 17.293 2.988 1.00 79.88 199 GLY A C 1
ATOM 1549 O O . GLY A 1 199 ? -13.247 18.082 3.770 1.00 79.88 199 GLY A O 1
ATOM 1550 N N . ALA A 1 200 ? -13.046 16.436 2.261 1.00 78.56 200 ALA A N 1
ATOM 1551 C CA . ALA A 1 200 ? -11.585 16.418 2.289 1.00 78.56 200 ALA A CA 1
ATOM 1552 C C . ALA A 1 200 ? -10.983 17.749 1.813 1.00 78.56 200 ALA A C 1
ATOM 1554 O O . ALA A 1 200 ? -10.143 18.323 2.506 1.00 78.56 200 ALA A O 1
ATOM 1555 N N . ALA A 1 201 ? -11.428 18.267 0.663 1.00 81.19 201 ALA A N 1
ATOM 1556 C CA . ALA A 1 201 ? -10.942 19.534 0.119 1.00 81.19 201 ALA A CA 1
ATOM 1557 C C . ALA A 1 201 ? -11.181 20.715 1.079 1.00 81.19 201 ALA A C 1
ATOM 1559 O O . ALA A 1 201 ? -10.251 21.485 1.320 1.00 81.19 201 ALA A O 1
ATOM 1560 N N . ASP A 1 202 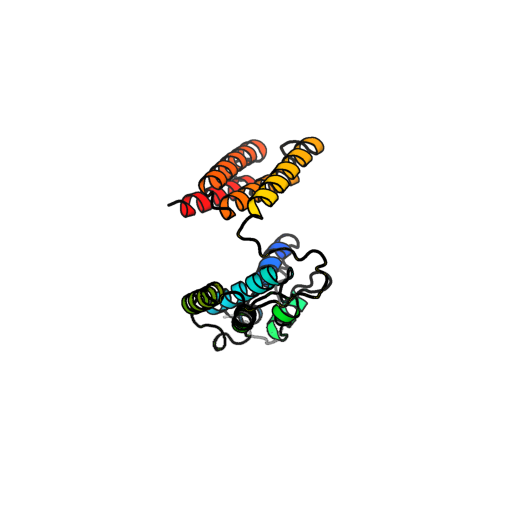? -12.367 20.806 1.689 1.00 90.00 202 ASP A N 1
ATOM 1561 C CA . ASP A 1 202 ? -12.708 21.853 2.665 1.00 90.00 202 ASP A CA 1
ATOM 1562 C C . ASP A 1 202 ? -11.813 21.769 3.928 1.00 90.00 202 ASP A C 1
ATOM 1564 O O . ASP A 1 202 ? -11.367 22.782 4.484 1.00 90.00 202 ASP A O 1
ATOM 1568 N N . GLN A 1 203 ? -11.493 20.548 4.378 1.00 88.62 203 GLN A N 1
ATOM 1569 C CA . GLN A 1 203 ? -10.583 20.320 5.506 1.00 88.62 203 GLN A CA 1
ATOM 1570 C C . GLN A 1 203 ? -9.137 20.724 5.174 1.00 88.62 203 GLN A C 1
ATOM 1572 O O . GLN A 1 203 ? -8.472 21.355 6.005 1.00 88.62 203 GLN A O 1
ATOM 1577 N N . TYR A 1 204 ? -8.658 20.413 3.964 1.00 90.19 204 TYR A N 1
ATOM 1578 C CA . TYR A 1 204 ? -7.346 20.851 3.480 1.00 90.19 204 TYR A CA 1
ATOM 1579 C C . TYR A 1 204 ? -7.255 22.365 3.306 1.00 90.19 204 TYR A C 1
ATOM 1581 O O . TYR A 1 204 ? -6.234 22.947 3.669 1.00 90.19 204 TYR A O 1
ATOM 1589 N N . GLU A 1 205 ? -8.305 23.012 2.801 1.00 91.81 205 GLU A N 1
ATOM 1590 C CA . GLU A 1 205 ? -8.360 24.469 2.653 1.00 91.81 205 GLU A CA 1
ATOM 1591 C C . GLU A 1 205 ? -8.207 25.160 4.014 1.00 91.81 205 GLU A C 1
ATOM 1593 O O . GLU A 1 205 ? -7.334 26.014 4.199 1.00 91.81 205 GLU A O 1
ATOM 1598 N N . THR A 1 206 ? -8.987 24.715 5.004 1.00 92.06 206 THR A N 1
ATOM 1599 C CA . THR A 1 206 ? -8.928 25.246 6.373 1.00 92.06 206 THR A CA 1
ATOM 1600 C C . THR A 1 206 ? -7.535 25.054 6.986 1.00 92.06 206 THR A C 1
ATOM 1602 O O . THR A 1 206 ? -6.977 25.966 7.597 1.00 92.06 206 THR A O 1
ATOM 1605 N N . LEU A 1 207 ? -6.940 23.869 6.809 1.00 88.88 207 LEU A N 1
ATOM 1606 C CA . LEU A 1 207 ? -5.600 23.557 7.311 1.00 88.88 207 LEU A CA 1
ATOM 1607 C C . LEU A 1 207 ? -4.498 24.365 6.605 1.00 88.88 207 LEU A C 1
ATOM 1609 O O . LEU A 1 207 ? -3.536 24.788 7.252 1.00 88.88 207 LEU A O 1
ATOM 1613 N N . GLY A 1 208 ? -4.639 24.592 5.299 1.00 87.12 208 GLY A N 1
ATOM 1614 C CA . GLY A 1 208 ? -3.703 25.360 4.484 1.00 87.12 208 GLY A CA 1
ATOM 1615 C C . GLY A 1 208 ? -3.674 26.834 4.863 1.00 87.12 208 GLY A C 1
ATOM 1616 O O . GLY A 1 208 ? -2.590 27.387 5.056 1.00 87.12 208 GLY A O 1
ATOM 1617 N N . GLU A 1 209 ? -4.838 27.460 5.057 1.00 91.06 209 GLU A N 1
ATOM 1618 C CA . GLU A 1 209 ? -4.919 28.853 5.514 1.00 91.06 209 GLU A CA 1
ATOM 1619 C C . GLU A 1 209 ? -4.385 29.027 6.945 1.00 91.06 209 GLU A C 1
ATOM 1621 O O . GLU A 1 209 ? -3.661 29.990 7.217 1.00 91.06 209 GLU A O 1
ATOM 1626 N N . ASP A 1 210 ? -4.630 28.066 7.843 1.00 87.31 210 ASP A N 1
ATOM 1627 C CA . ASP A 1 210 ? -4.022 28.069 9.179 1.00 87.31 210 ASP A CA 1
ATOM 1628 C C . ASP A 1 210 ? -2.493 27.975 9.114 1.00 87.31 210 ASP A C 1
ATOM 1630 O O . ASP A 1 210 ? -1.790 28.787 9.722 1.00 87.31 210 ASP A O 1
ATOM 1634 N N . CYS A 1 211 ? -1.957 27.027 8.339 1.00 82.19 211 CYS A N 1
ATOM 1635 C CA . CYS A 1 211 ? -0.511 26.866 8.192 1.00 82.19 211 CYS A CA 1
ATOM 1636 C C . CYS A 1 211 ? 0.133 28.099 7.544 1.00 82.19 211 CYS A C 1
ATOM 1638 O O . CYS A 1 211 ? 1.185 28.556 7.991 1.00 82.19 211 CYS A O 1
ATOM 1640 N N . LYS A 1 212 ? -0.517 28.685 6.536 1.00 89.19 212 LYS A N 1
ATOM 1641 C CA . LYS A 1 212 ? -0.074 29.910 5.862 1.00 89.19 212 LYS A CA 1
ATOM 1642 C C . LYS A 1 212 ? -0.049 31.109 6.805 1.00 89.19 212 LYS A C 1
ATOM 1644 O O . LYS A 1 212 ? 0.904 31.886 6.768 1.00 89.19 212 LYS A O 1
ATOM 1649 N N . ARG A 1 213 ? -1.062 31.262 7.663 1.00 88.88 213 ARG A N 1
ATOM 1650 C CA . ARG A 1 213 ? -1.144 32.344 8.656 1.00 88.88 213 ARG A CA 1
ATOM 1651 C C . ARG A 1 213 ? -0.053 32.240 9.722 1.00 88.88 213 ARG A C 1
ATOM 1653 O O . ARG A 1 213 ? 0.456 33.266 10.164 1.00 88.88 213 ARG A O 1
ATOM 1660 N N . LEU A 1 214 ? 0.287 31.024 10.143 1.00 82.81 214 LEU A N 1
ATOM 1661 C CA . LEU A 1 214 ? 1.190 30.782 11.273 1.00 82.81 214 LEU A CA 1
ATOM 1662 C C . LEU A 1 214 ? 2.656 30.649 10.865 1.00 82.81 214 LEU A C 1
ATOM 1664 O O . LEU A 1 214 ? 3.540 31.123 11.575 1.00 82.81 214 LEU A O 1
ATOM 1668 N N . PHE A 1 215 ? 2.914 29.993 9.736 1.00 84.38 215 PHE A N 1
ATOM 1669 C CA . PHE A 1 215 ? 4.262 29.629 9.296 1.00 84.38 215 PHE A CA 1
ATOM 1670 C C . PHE A 1 215 ? 4.677 30.327 7.997 1.00 84.38 215 PHE A C 1
ATOM 1672 O O . PHE A 1 215 ? 5.850 30.312 7.631 1.00 84.38 215 PHE A O 1
ATOM 1679 N N . GLY A 1 216 ? 3.734 30.995 7.331 1.00 83.56 216 GLY A N 1
ATOM 1680 C CA . GLY A 1 216 ? 3.955 31.719 6.088 1.00 83.56 216 GLY A CA 1
ATOM 1681 C C . GLY A 1 216 ? 3.530 30.931 4.843 1.00 83.56 216 GLY A C 1
ATOM 1682 O O . GLY A 1 216 ? 3.375 29.710 4.877 1.00 83.56 216 GLY A O 1
ATOM 1683 N N . PRO A 1 217 ? 3.350 31.625 3.707 1.00 85.50 217 PRO A N 1
ATOM 1684 C CA . PRO A 1 217 ? 2.790 31.044 2.483 1.00 85.50 217 PRO A CA 1
ATOM 1685 C C . PRO A 1 217 ? 3.700 30.026 1.787 1.00 85.50 217 PRO A C 1
ATOM 1687 O O . PRO A 1 217 ? 3.232 29.277 0.938 1.00 85.50 217 PRO A O 1
ATOM 1690 N N . THR A 1 218 ? 4.992 30.006 2.114 1.00 86.56 218 THR A N 1
ATOM 1691 C CA . THR A 1 218 ? 5.981 29.098 1.515 1.00 86.56 218 THR A CA 1
ATOM 1692 C C . THR A 1 218 ? 6.369 27.949 2.441 1.00 86.56 218 THR A C 1
ATOM 1694 O O . THR A 1 218 ? 7.279 27.192 2.113 1.00 86.56 218 THR A O 1
ATOM 1697 N N . ASP A 1 219 ? 5.743 27.839 3.616 1.00 81.06 219 ASP A N 1
ATOM 1698 C CA . ASP A 1 219 ? 6.024 26.739 4.532 1.00 81.06 219 ASP A CA 1
ATOM 1699 C C . ASP A 1 219 ? 5.540 25.408 3.923 1.00 81.06 219 ASP A C 1
ATOM 1701 O O . ASP A 1 219 ? 4.418 25.353 3.403 1.00 81.06 219 ASP A O 1
ATOM 1705 N N . PRO A 1 220 ? 6.335 24.322 4.000 1.00 75.50 220 PRO A N 1
ATOM 1706 C CA . PRO A 1 220 ? 5.962 23.026 3.439 1.00 75.50 220 PRO A CA 1
ATOM 1707 C C . PRO A 1 220 ? 4.594 22.516 3.898 1.00 75.50 220 PRO A C 1
ATOM 1709 O O . PRO A 1 220 ? 3.899 21.871 3.124 1.00 75.50 220 PRO A O 1
ATOM 1712 N N . ARG A 1 221 ? 4.161 22.825 5.126 1.00 78.19 221 ARG A N 1
ATOM 1713 C CA . ARG A 1 221 ? 2.846 22.403 5.634 1.00 78.19 221 ARG A CA 1
ATOM 1714 C C . ARG A 1 221 ? 1.708 23.121 4.918 1.00 78.19 221 ARG A C 1
ATOM 1716 O O . ARG A 1 221 ? 0.718 22.486 4.577 1.00 78.19 221 ARG A O 1
ATOM 1723 N N . ALA A 1 222 ? 1.858 24.417 4.647 1.00 80.31 222 ALA A N 1
ATOM 1724 C CA . ALA A 1 222 ? 0.870 25.168 3.878 1.00 80.31 222 ALA A CA 1
ATOM 1725 C C . ALA A 1 222 ? 0.800 24.648 2.435 1.00 80.31 222 ALA A C 1
ATOM 1727 O O . ALA A 1 222 ? -0.284 24.382 1.926 1.00 80.31 222 ALA A O 1
ATOM 1728 N N . LEU A 1 223 ? 1.959 24.423 1.806 1.00 78.62 223 LEU A N 1
ATOM 1729 C CA . LEU A 1 223 ? 2.038 23.898 0.440 1.00 78.62 223 LEU A CA 1
ATOM 1730 C C . LEU A 1 223 ? 1.438 22.490 0.322 1.00 78.62 223 LEU A C 1
ATOM 1732 O O . LEU A 1 223 ? 0.636 22.252 -0.576 1.00 78.62 223 LEU A O 1
ATOM 1736 N N . ASN A 1 224 ? 1.755 21.588 1.255 1.00 75.88 224 ASN A N 1
ATOM 1737 C CA . ASN A 1 224 ? 1.208 20.229 1.276 1.00 75.88 224 ASN A CA 1
ATOM 1738 C C . ASN A 1 224 ? -0.313 20.220 1.480 1.00 75.88 224 ASN A C 1
ATOM 1740 O O . ASN A 1 224 ? -1.002 19.371 0.919 1.00 75.88 224 ASN A O 1
ATOM 1744 N N . ALA A 1 225 ? -0.855 21.155 2.268 1.00 78.50 225 ALA A N 1
ATOM 1745 C CA . ALA A 1 225 ? -2.298 21.273 2.446 1.00 78.50 225 ALA A CA 1
ATOM 1746 C C . ALA A 1 225 ? -2.995 21.701 1.146 1.00 78.50 225 ALA A C 1
ATOM 1748 O O . ALA A 1 225 ? -3.977 21.081 0.746 1.00 78.50 225 ALA A O 1
ATOM 1749 N N . PHE A 1 226 ? -2.459 22.704 0.446 1.00 86.56 226 PHE A N 1
ATOM 1750 C CA . PHE A 1 226 ? -3.022 23.144 -0.833 1.00 86.56 226 PHE A CA 1
ATOM 1751 C C . PHE A 1 226 ? -2.864 22.101 -1.950 1.00 86.56 226 PHE A C 1
ATOM 1753 O O . PHE A 1 226 ? -3.754 21.974 -2.789 1.00 86.56 226 PHE A O 1
ATOM 1760 N N . ASP A 1 227 ? -1.785 21.315 -1.942 1.00 79.88 227 ASP A N 1
ATOM 1761 C CA . ASP A 1 227 ? -1.626 20.175 -2.854 1.00 79.88 227 ASP A CA 1
ATOM 1762 C C . ASP A 1 227 ? -2.684 19.087 -2.588 1.00 79.88 227 ASP A C 1
ATOM 1764 O O . ASP A 1 227 ? -3.364 18.627 -3.508 1.00 79.88 227 ASP A O 1
ATOM 1768 N N . GLY A 1 228 ? -2.917 18.754 -1.311 1.00 68.56 228 GLY A N 1
ATOM 1769 C CA . GLY A 1 228 ? -3.996 17.856 -0.890 1.00 68.56 228 GLY A CA 1
ATOM 1770 C C . GLY A 1 228 ? -5.380 18.342 -1.333 1.00 68.56 228 GLY A C 1
ATOM 1771 O O . GLY A 1 228 ? -6.151 17.568 -1.903 1.00 68.56 228 GLY A O 1
ATOM 1772 N N . MET A 1 229 ? -5.667 19.636 -1.159 1.00 85.94 229 MET A N 1
ATOM 1773 C CA . MET A 1 229 ? -6.898 20.277 -1.639 1.00 85.94 229 MET A CA 1
ATOM 1774 C C . MET A 1 229 ? -7.062 20.111 -3.156 1.00 85.94 229 MET A C 1
ATOM 1776 O O . MET A 1 229 ? -8.102 19.645 -3.619 1.00 85.94 229 MET A O 1
ATOM 1780 N N . ALA A 1 230 ? -6.030 20.452 -3.936 1.00 80.50 230 ALA A N 1
ATOM 1781 C CA . ALA A 1 230 ? -6.067 20.360 -5.393 1.00 80.50 230 ALA A CA 1
ATOM 1782 C C . ALA A 1 230 ? -6.313 18.922 -5.876 1.00 80.50 230 ALA A C 1
ATOM 1784 O O . ALA A 1 230 ? -7.100 18.704 -6.802 1.00 80.50 230 ALA A O 1
ATOM 1785 N N . ARG A 1 231 ? -5.696 17.934 -5.216 1.00 87.00 231 ARG A N 1
ATOM 1786 C CA . ARG A 1 231 ? -5.881 16.511 -5.523 1.00 87.00 231 ARG A CA 1
ATOM 1787 C C . ARG A 1 231 ? -7.325 16.056 -5.314 1.00 87.00 231 ARG A C 1
ATOM 1789 O O . ARG A 1 231 ? -7.877 15.398 -6.193 1.00 87.00 231 ARG A O 1
ATOM 1796 N N . TRP A 1 232 ? -7.951 16.413 -4.194 1.00 79.69 232 TRP A N 1
ATOM 1797 C CA . TRP A 1 232 ? -9.327 15.995 -3.904 1.00 79.69 232 TRP A CA 1
ATOM 1798 C C . TRP A 1 232 ? -10.378 16.758 -4.716 1.00 79.69 232 TRP A C 1
ATOM 1800 O O . TRP A 1 232 ? -11.375 16.160 -5.121 1.00 79.69 232 TRP A O 1
ATOM 1810 N N . ILE A 1 233 ? -10.121 18.023 -5.067 1.00 81.62 233 ILE A N 1
ATOM 1811 C CA . ILE A 1 233 ? -10.946 18.758 -6.040 1.00 81.62 233 ILE A CA 1
ATOM 1812 C C . ILE A 1 233 ? -10.906 18.060 -7.403 1.00 81.62 233 ILE A C 1
ATOM 1814 O O . ILE A 1 233 ? -11.957 17.827 -7.999 1.00 81.62 233 ILE A O 1
ATOM 1818 N N . ALA A 1 234 ? -9.722 17.669 -7.881 1.00 71.50 234 ALA A N 1
ATOM 1819 C CA . ALA A 1 234 ? -9.580 16.967 -9.156 1.00 71.50 234 ALA A CA 1
ATOM 1820 C C . ALA A 1 234 ? -10.248 15.580 -9.159 1.00 71.50 234 ALA A C 1
ATOM 1822 O O . ALA A 1 234 ? -10.718 15.141 -10.202 1.00 71.50 234 ALA A O 1
ATOM 1823 N N . ALA A 1 235 ? -10.325 14.908 -8.006 1.00 63.59 235 ALA A N 1
ATOM 1824 C CA . ALA A 1 235 ? -11.033 13.633 -7.850 1.00 63.59 235 ALA A CA 1
ATOM 1825 C C . ALA A 1 235 ? -12.571 13.774 -7.828 1.00 63.59 235 ALA A C 1
ATOM 1827 O O . ALA A 1 235 ? -13.272 12.781 -8.003 1.00 63.59 235 ALA A O 1
ATOM 1828 N N . SER A 1 236 ? -13.092 14.987 -7.605 1.00 64.44 236 SER A N 1
ATOM 1829 C CA . SER A 1 236 ? -14.533 15.279 -7.529 1.00 64.44 236 SER A CA 1
ATOM 1830 C C . SER A 1 236 ? -15.183 15.665 -8.870 1.00 64.44 236 SER A C 1
ATOM 1832 O O . SER A 1 236 ? -16.404 15.836 -8.917 1.00 64.44 236 SER A O 1
ATOM 1834 N N . ALA A 1 237 ? -14.378 15.822 -9.930 1.00 53.12 237 ALA A N 1
ATOM 1835 C CA . ALA A 1 237 ? -14.778 16.253 -11.275 1.00 53.12 237 ALA A CA 1
ATOM 1836 C C . ALA A 1 237 ? -14.952 15.071 -12.242 1.00 53.12 237 ALA A C 1
ATOM 1838 O O . ALA A 1 237 ? -15.895 15.134 -13.064 1.00 53.12 237 ALA A O 1
#

pLDDT: mean 71.15, std 20.03, range [29.08, 96.19]

Radius of gyration: 23.45 Å; Cα contacts (8 Å, |Δi|>4): 224; chains: 1; bounding box: 72×60×52 Å

Mean predicted aligned error: 18.35 Å

Sequence (237 aa):
MTGGRLLGDGRYRLDGRLLDMSETRIAGATWQYAAPERWQGSPGDHLSDLYSLGCVMYEMLTGNPPFASRGADIMEVGVMHLRHHPAPPLNVRRGIPEKLSQLVMALLAKKPEQRPQHARAVIRLIRQVEHTPDAETDGSGQLGPVGIPHVNTDYVERIRESEQRIRNLLAENGEYHSSVIEARFTLAELTGESGDSRGAADQYETLGEDCKRLFGPTDPRALNAFDGMARWIAASA

Nearest PDB structures (foldseek):
  6u2g-assembly1_B  TM=7.552E-01  e=8.318E-04  Homo sapiens
  8f7p-assembly1_B  TM=6.861E-01  e=6.569E-04  Homo sapiens
  5hi2-assembly1_A  TM=7.611E-01  e=1.398E-03  Homo sapiens
  4rzv-assembly2_B  TM=7.529E-01  e=1.611E-03  Homo sapiens
  5hid-assembly1_B  TM=6.786E-01  e=1.272E-03  Homo sapiens

Secondary structure (DSSP, 8-state):
--------------------HHHHHHHHHHHTT--HHHHTTPPP-HHHHHHHHHHHHHHHHHSS-S---TT--HHHHHHHHHH--PPPHHHHSTT--HHHHHHHHHHT-SSGGGS-SSHHHHHHHHHHHHT-------S-S--S------SS-HHHHHHHHHHHHHHHHHHHH-TTSHHHHHHHHHHHHHHHHTT-HHHHHHHHHHHHHHHHHHH-TTSHHHHHHHHHHHHHHHHT-

Solvent-accessible surface area (backbone atoms only — not comparable to full-atom values): 13808 Å² total; per-residue (Å²): 141,81,89,85,80,92,74,92,71,98,68,85,77,76,79,82,75,72,70,54,76,73,57,42,56,60,54,42,58,56,55,71,38,47,27,38,52,48,77,72,70,42,84,75,51,76,54,36,52,43,20,28,48,17,34,52,54,37,17,74,69,56,76,45,59,64,60,79,41,94,86,71,43,60,66,59,31,48,52,37,50,64,73,55,78,61,79,54,46,45,81,74,31,84,90,50,55,65,71,59,28,50,49,34,55,32,24,58,37,70,51,61,88,65,22,71,93,43,71,70,56,53,55,54,54,53,55,57,57,77,70,56,77,85,78,82,80,82,89,83,70,87,75,66,91,74,81,70,89,74,77,88,62,60,54,65,52,52,44,50,50,35,52,50,49,33,54,51,37,37,74,75,60,35,84,80,31,69,70,30,51,54,35,52,54,52,38,23,51,48,36,31,75,67,67,37,24,65,61,13,21,55,47,19,49,57,50,14,54,52,32,24,74,76,65,32,78,81,29,68,66,16,48,51,20,49,51,52,18,54,53,26,52,64,73,68,110

Foldseek 3Di:
DDDDDDDDDPDPPPPPPPDDPVVCVVVLVVLLLFALVVLVVHDDDPLRVLSSVLQVLLCVLQVDGQDDDDPSPSVVSSVCNQDNGGDQSCVRDPPPDPLSSVLSSQSSDNDSVSHDVDVVVVVVSVVVVVPDPDDDDDDDDDDPDDDDPDPPPVLVVVLVVLVVQLVVCCVVPNCPDPSNLVSLLVNLVSCVVSVNLVSSLVSLVVSLVVCCVPVNNPDPSNVVSVVSNVVSVVVVD